Protein 1XKN (pdb70)

Nearest PDB structures (foldseek):
  1xkn-assembly1_A  TM=1.003E+00  e=9.001E-76  Chlorobaculum tepidum TLS
  1zbr-assembly1_B  TM=8.802E-01  e=3.633E-35  Porphyromonas gingivalis W83
  2jer-assembly2_H  TM=9.044E-01  e=9.942E-34  Enterococcus faecalis
  6b2w-assembly2_B  TM=9.129E-01  e=1.343E-33  Campylobacter jejuni subsp. jejuni NCTC 11168 = ATCC 700819
  6b10-assembly1_A  TM=8.920E-01  e=1.806E-29  Campylobacter jejuni subsp. jejuni NCTC 11168 = ATCC 700819

CATH classification: 3.75.10.10

Foldseek 3Di:
DAKFKAAAQQFAFQEKEWEQFDQCVLQPPFCVCVLLLVLVVQLVRLVFAAYEYEDQDPVCVVSVVSVCVVVVPCPSVVRYHYDNADFNGTQCQFLNWPWIWMADPRAIDIATAEADQPLLPPDDDGVSSRCRNVVVCVVVVHHDYDYHTTNQQWGDQRPAEIEGECQQPVPCSTPVVDHPVVSVVSCCRHHVHHDYHYAYFADFQASNRHGPLLWYHLHNQEIEAEAEDDPPDPCHVSRVRRQVSLQCGDPVNHRGHYHYAYADWADDPRGTFSDHQSLWGHHNAEIETEHAPDPSRVVRQVSVCVSVVRHHYYYRHCSSVRSSRHDDNRSMDGHHDDNPPVVD

InterPro domains:
  IPR007466 Peptidyl-arginine deiminase, Porphyromonas-type [PF04371] (8-345)
  IPR007466 Peptidyl-arginine deiminase, Porphyromonas-type [PTHR31377] (5-346)

Organism: Chlorobaculum tepidum (strain ATCC 49652 / DSM 12025 / NBRC 103806 / TLS) (NCBI:txid194439)

Secondary structure (DSSP, 8-state):
---EE---TTS-EEEEEEE----GGGSTT--TTHHHHHHHHHHHHHHHSEEEEEESS---HHHHHHHHHH-TT-TTGGGEEEEE---SSS-HHHHS---EEEEETTEEEEE------HHHHTSS--HHHHHHHHHHHHHHT---------GGGEEE-SSSEEEEEHHHHT-TTT-TT--HHHHHHHHHHHH--SEEEEE----TT-TTSS-TT--EEEETTEEEEE----TTSTTHHHHHHHHHHHT---TTSPPPEEEEE-----EETTEE----TT--EE-SSEEEEEE-SSTHHHHHHHHHHHH-TTSEEEEEE-TTGGGGS--TTTT-EEEE----TTT-

Solvent-accessible surface area: 14385 Å² total

Sequence (344 aa):
SEPTYFPPEWAPHASTWLSWPHKLESWPGKFEPVPAVFAELAYQLSRSETVNINVLDDAEAQARELLKERDPEGKYAERIVFHRIPTNDAWCRDHGPNYVIRTQDGRRDKVINWEYNAWGGKYEPYDDDNAVPERVAKAQGLPVSTGVLEGGAIDVNGAGLLLTTTACLLNPNRNPSLGKAEIEAQLRRYLGIEKVLWLGDGIAGDDTDGHVDDARFVNENTVVIAVEEDPEDENYKPLRENYELLKTTGLDGKPLNIVKLPPEPVYYDGERLPASYANFYIANTVVLVPTYRCPRDQQAIDILQQCFPKREVVGIDCSDLIWGLGAIHCVTHEEPALEHHHHH

Radius of gyration: 19.04 Å; Cα contacts (8 Å, |Δi|>4): 736; chains: 1; bounding box: 48×45×52 Å

B-factor: mean 9.71, std 6.67, range [1.0, 36.26]

Structure (mmCIF, N/CA/C/O backbone):
data_1XKN
#
_entry.id   1XKN
#
_cell.length_a   49.118
_cell.length_b   82.372
_cell.length_c   85.719
_cell.angle_alpha   90.00
_cell.angle_beta   90.00
_cell.angle_gamma   90.00
#
_symmetry.space_group_name_H-M   'P 21 21 21'
#
loop_
_entity.id
_entity.type
_entity.pdbx_description
1 polymer 'putative peptidyl-arginine deiminase'
2 non-polymer 'SODIUM ION'
3 non-polymer 'CHLORIDE ION'
4 water water
#
loop_
_atom_site.group_PDB
_atom_site.id
_atom_site.type_symbol
_atom_site.label_atom_id
_atom_site.label_alt_id
_atom_site.label_comp_id
_atom_site.label_asym_id
_atom_site.label_entity_id
_atom_site.label_seq_id
_atom_site.pdbx_PDB_ins_code
_atom_site.Cartn_x
_atom_site.Cartn_y
_atom_site.Cartn_z
_atom_site.occupancy
_atom_site.B_iso_or_equiv
_atom_site.auth_seq_id
_atom_site.auth_comp_id
_atom_site.auth_asym_id
_atom_site.auth_atom_id
_atom_site.pdbx_PDB_model_num
ATOM 1 N N . SER A 1 2 ? -1.438 46.980 -6.427 1.00 24.79 2 SER A N 1
ATOM 2 C CA . SER A 1 2 ? -1.919 45.586 -6.647 1.00 23.97 2 SER A CA 1
ATOM 3 C C . SER A 1 2 ? -2.126 44.878 -5.308 1.00 22.09 2 SER A C 1
ATOM 4 O O . SER A 1 2 ? -3.248 44.791 -4.816 1.00 22.01 2 SER A O 1
ATOM 7 N N . GLU A 1 3 ? -1.040 44.376 -4.725 1.00 20.26 3 GLU A N 1
ATOM 8 C CA . GLU A 1 3 ? -1.105 43.688 -3.438 1.00 17.38 3 GLU A CA 1
ATOM 9 C C . GLU A 1 3 ? -0.537 44.610 -2.356 1.00 13.70 3 GLU A C 1
ATOM 10 O O . GLU A 1 3 ? 0.561 45.144 -2.501 1.00 13.47 3 GLU A O 1
ATOM 16 N N . PRO A 1 4 ? -1.276 44.807 -1.253 1.00 10.54 4 PRO A N 1
ATOM 17 C CA . PRO A 1 4 ? -0.784 45.686 -0.186 1.00 8.29 4 PRO A CA 1
ATOM 18 C C . PRO A 1 4 ? 0.377 45.106 0.611 1.00 7.26 4 PRO A C 1
ATOM 19 O O . PRO A 1 4 ? 0.623 43.903 0.580 1.00 6.77 4 PRO A O 1
ATOM 23 N N . THR A 1 5 ? 1.112 45.974 1.298 1.00 6.12 5 THR A N 1
ATOM 24 C CA . THR A 1 5 ? 2.197 45.511 2.144 1.00 6.07 5 THR A CA 1
ATOM 25 C C . THR A 1 5 ? 1.829 45.948 3.551 1.00 4.91 5 THR A C 1
ATOM 26 O O . THR A 1 5 ? 1.039 46.879 3.738 1.00 5.79 5 THR A O 1
ATOM 30 N N . TYR A 1 6 ? 2.373 45.257 4.543 1.00 3.62 6 TYR A N 1
ATOM 31 C CA . TYR A 1 6 ? 2.075 45.591 5.925 1.00 4.25 6 TYR A CA 1
ATOM 32 C C . TYR A 1 6 ? 3.352 45.821 6.721 1.00 5.08 6 TYR A C 1
ATOM 33 O O . TYR A 1 6 ? 4.440 45.403 6.321 1.00 7.32 6 TYR A O 1
ATOM 42 N N . PHE A 1 7 ? 3.205 46.512 7.843 1.00 5.68 7 PHE A N 1
ATOM 43 C CA . PHE A 1 7 ? 4.317 46.802 8.732 1.00 5.46 7 PHE A CA 1
ATOM 44 C C . PHE A 1 7 ? 3.808 46.656 10.154 1.00 4.92 7 PHE A C 1
ATOM 45 O O . PHE A 1 7 ? 2.761 47.206 10.506 1.00 4.05 7 PHE A O 1
ATOM 61 N N . PRO A 1 9 ? 4.708 47.573 13.825 1.00 4.56 9 PRO A N 1
ATOM 62 C CA . PRO A 1 9 ? 5.609 48.374 14.655 1.00 4.27 9 PRO A CA 1
ATOM 63 C C . PRO A 1 9 ? 6.157 47.559 15.817 1.00 4.08 9 PRO A C 1
ATOM 64 O O . PRO A 1 9 ? 5.497 46.640 16.309 1.00 4.14 9 PRO A O 1
ATOM 68 N N . PRO A 1 10 ? 7.380 47.876 16.264 1.00 4.72 10 PRO A N 1
ATOM 69 C CA . PRO A 1 10 ? 7.953 47.137 17.389 1.00 4.02 10 PRO A CA 1
ATOM 70 C C . PRO A 1 10 ? 7.224 47.600 18.650 1.00 4.29 10 PRO A C 1
ATOM 71 O O . PRO A 1 10 ? 6.583 48.652 18.651 1.00 4.50 10 PRO A O 1
ATOM 75 N N . GLU A 1 11 ? 7.320 46.820 19.719 1.00 3.54 11 GLU A N 1
ATOM 76 C CA . GLU A 1 11 ? 6.628 47.154 20.950 1.00 3.58 11 GLU A CA 1
ATOM 77 C C . GLU A 1 11 ? 7.076 48.470 21.580 1.00 4.57 11 GLU A C 1
ATOM 78 O O . GLU A 1 11 ? 6.319 49.090 22.325 1.00 5.01 11 GLU A O 1
ATOM 84 N N . TRP A 1 12 ? 8.299 48.900 21.285 1.00 4.29 12 TRP A N 1
ATOM 85 C CA . TRP A 1 12 ? 8.807 50.143 21.851 1.00 4.00 12 TRP A CA 1
ATOM 86 C C . TRP A 1 12 ? 8.425 51.384 21.040 1.00 3.35 12 TRP A C 1
ATOM 87 O O . TRP A 1 12 ? 8.759 52.501 21.430 1.00 4.30 12 TRP A O 1
ATOM 98 N N . ALA A 1 13 ? 7.734 51.196 19.919 1.00 4.44 13 ALA A N 1
ATOM 99 C CA . ALA A 1 13 ? 7.303 52.330 19.110 1.00 4.54 13 ALA A CA 1
ATOM 100 C C . ALA A 1 13 ? 6.196 53.036 19.889 1.00 5.31 13 ALA A C 1
ATOM 101 O O . ALA A 1 13 ? 5.555 52.433 20.743 1.00 5.64 13 ALA A O 1
ATOM 103 N N . PRO A 1 14 ? 5.956 54.328 19.607 1.00 5.15 14 PRO A N 1
ATOM 104 C CA . PRO A 1 14 ? 4.911 55.086 20.310 1.00 4.95 14 PRO A CA 1
ATOM 105 C C . PRO A 1 14 ? 3.541 54.407 20.285 1.00 4.27 14 PRO A C 1
ATOM 106 O O . PRO A 1 14 ? 3.104 53.918 19.243 1.00 4.95 14 PRO A O 1
ATOM 110 N N . HIS A 1 15 ? 2.868 54.384 21.433 1.00 4.62 15 HIS A N 1
ATOM 111 C CA . HIS A 1 15 ? 1.549 53.765 21.539 1.00 3.66 15 HIS A CA 1
ATOM 112 C C . HIS A 1 15 ? 0.417 54.769 21.640 1.00 5.06 15 HIS A C 1
ATOM 113 O O . HIS A 1 15 ? 0.562 55.837 22.240 1.00 6.20 15 HIS A O 1
ATOM 120 N N . ALA A 1 16 ? -0.721 54.399 21.069 1.00 4.90 16 ALA A N 1
ATOM 121 C CA . ALA A 1 16 ? -1.916 55.216 21.155 1.00 4.50 16 ALA A CA 1
ATOM 122 C C . ALA A 1 16 ? -2.573 54.756 22.454 1.00 3.42 16 ALA A C 1
ATOM 123 O O . ALA A 1 16 ? -3.200 55.543 23.164 1.00 5.23 16 ALA A O 1
ATOM 125 N N . SER A 1 17 ? -2.416 53.468 22.756 1.00 3.68 17 SER A N 1
ATOM 126 C CA . SER A 1 17 ? -2.988 52.878 23.967 1.00 2.88 17 SER A CA 1
ATOM 127 C C . SER A 1 17 ? -2.433 51.480 24.201 1.00 3.46 17 SER A C 1
ATOM 128 O O . SER A 1 17 ? -1.610 50.983 23.432 1.00 2.72 17 SER A O 1
ATOM 131 N N . THR A 1 18 ? -2.896 50.862 25.283 1.00 2.95 18 THR A N 1
ATOM 132 C CA . THR A 1 18 ? -2.553 49.485 25.612 1.00 2.34 18 THR A CA 1
ATOM 133 C C . THR A 1 18 ? -3.894 48.827 25.895 1.00 3.14 18 THR A C 1
ATOM 134 O O . THR A 1 18 ? -4.753 49.415 26.558 1.00 3.98 18 THR A O 1
ATOM 138 N N . TRP A 1 19 ? -4.075 47.621 25.373 1.00 2.03 19 TRP A N 1
ATOM 139 C CA . TRP A 1 19 ? -5.309 46.879 25.581 1.00 3.13 19 TRP A CA 1
ATOM 140 C C . TRP A 1 19 ? -5.168 45.785 26.625 1.00 3.23 19 TRP A C 1
ATOM 141 O O . TRP A 1 19 ? -4.111 45.168 26.762 1.00 4.05 19 TRP A O 1
ATOM 152 N N . LEU A 1 20 ? -6.259 45.553 27.348 1.00 4.58 20 LEU A N 1
ATOM 153 C CA . LEU A 1 20 ? -6.336 44.533 28.383 1.00 4.69 20 LEU A CA 1
ATOM 154 C C . LEU A 1 20 ? -7.709 43.882 28.307 1.00 6.63 20 LEU A C 1
ATOM 155 O O . LEU A 1 20 ? -8.669 44.496 27.839 1.00 8.24 20 LEU A O 1
ATOM 160 N N . SER A 1 21 ? -7.791 42.639 28.767 1.00 5.25 21 SER A N 1
ATOM 161 C CA . SER A 1 21 ? -9.051 41.906 28.821 1.00 6.86 21 SER A CA 1
ATOM 162 C C . SER A 1 21 ? -9.199 41.570 30.300 1.00 8.28 21 SER A C 1
ATOM 163 O O . SER A 1 21 ? -8.520 40.679 30.809 1.00 8.67 21 SER A O 1
ATOM 166 N N . TRP A 1 22 ? -10.067 42.308 30.989 1.00 6.19 22 TRP A N 1
ATOM 167 C CA . TRP A 1 22 ? -10.285 42.114 32.419 1.00 6.19 22 TRP A CA 1
ATOM 168 C C . TRP A 1 22 ? -10.551 40.648 32.751 1.00 6.20 22 TRP A C 1
ATOM 169 O O . TRP A 1 22 ? -11.331 39.982 32.072 1.00 6.70 22 TRP A O 1
ATOM 180 N N . PRO A 1 23 ? -9.907 40.132 33.811 1.00 6.84 23 PRO A N 1
ATOM 181 C CA . PRO A 1 23 ? -10.065 38.735 34.229 1.00 7.22 23 PRO A CA 1
ATOM 182 C C . PRO A 1 23 ? -11.415 38.358 34.822 1.00 6.52 23 PRO A C 1
ATOM 183 O O . PRO A 1 23 ? -12.036 39.141 35.536 1.00 8.94 23 PRO A O 1
ATOM 187 N N . HIS A 1 24 ? -11.859 37.141 34.523 1.00 7.77 24 HIS A N 1
ATOM 188 C CA . HIS A 1 24 ? -13.123 36.641 35.052 1.00 8.29 24 HIS A CA 1
ATOM 189 C C . HIS A 1 24 ? -13.194 35.121 34.989 1.00 10.61 24 HIS A C 1
ATOM 190 O O . HIS A 1 24 ? -14.030 34.511 35.649 1.00 11.76 24 HIS A O 1
ATOM 197 N N . LYS A 1 25 ? -12.315 34.514 34.199 1.00 10.27 25 LYS A N 1
ATOM 198 C CA . LYS A 1 25 ? -12.300 33.061 34.061 1.00 10.65 25 LYS A CA 1
ATOM 199 C C . LYS A 1 25 ? -11.649 32.396 35.277 1.00 11.05 25 LYS A C 1
ATOM 200 O O . LYS A 1 25 ? -10.425 32.297 35.361 1.00 10.16 25 LYS A O 1
ATOM 206 N N . LEU A 1 26 ? -12.478 31.940 36.211 1.00 11.57 26 LEU A N 1
ATOM 207 C CA . LEU A 1 26 ? -11.999 31.289 37.427 1.00 12.13 26 LEU A CA 1
ATOM 208 C C . LEU A 1 26 ? -11.101 30.091 37.116 1.00 13.19 26 LEU A C 1
ATOM 209 O O . LEU A 1 26 ? -10.162 29.801 37.858 1.00 13.41 26 LEU A O 1
ATOM 214 N N . GLU A 1 27 ? -11.400 29.407 36.014 1.00 13.94 27 GLU A N 1
ATOM 215 C CA . GLU A 1 27 ? -10.645 28.238 35.571 1.00 15.35 27 GLU A CA 1
ATOM 216 C C . GLU A 1 27 ? -9.199 28.540 35.198 1.00 13.71 27 GLU A C 1
ATOM 217 O O . GLU A 1 27 ? -8.366 27.634 35.129 1.00 13.73 27 GLU A O 1
ATOM 223 N N . SER A 1 28 ? -8.902 29.807 34.935 1.00 12.32 28 SER A N 1
ATOM 224 C CA . SER A 1 28 ? -7.548 30.198 34.565 1.00 10.51 28 SER A CA 1
ATOM 225 C C . SER A 1 28 ? -6.638 30.201 35.785 1.00 7.85 28 SER A C 1
ATOM 226 O O . SER A 1 28 ? -5.440 29.946 35.679 1.00 7.32 28 SER A O 1
ATOM 229 N N . TRP A 1 29 ? -7.220 30.493 36.942 1.00 7.25 29 TRP A N 1
ATOM 230 C CA . TRP A 1 29 ? -6.483 30.533 38.204 1.00 6.02 29 TRP A CA 1
ATOM 231 C C . TRP A 1 29 ? -7.249 29.653 39.193 1.00 7.30 29 TRP A C 1
ATOM 232 O O . TRP A 1 29 ? -7.705 30.127 40.232 1.00 5.72 29 TRP A O 1
ATOM 243 N N . PRO A 1 30 ? -7.366 28.347 38.893 1.00 7.08 30 PRO A N 1
ATOM 244 C CA . PRO A 1 30 ? -8.094 27.406 39.751 1.00 6.71 30 PRO A CA 1
ATOM 245 C C . PRO A 1 30 ? -7.732 27.409 41.231 1.00 6.78 30 PRO A C 1
ATOM 246 O O . PRO A 1 30 ? -6.612 27.082 41.612 1.00 7.99 30 PRO A O 1
ATOM 250 N N . GLY A 1 31 ? -8.699 27.791 42.060 1.00 7.56 31 GLY A N 1
ATOM 251 C CA . GLY A 1 31 ? -8.486 27.808 43.496 1.00 6.96 31 GLY A CA 1
ATOM 252 C C . GLY A 1 31 ? -7.793 29.029 44.065 1.00 7.58 31 GLY A C 1
ATOM 253 O O . GLY A 1 31 ? -7.551 29.096 45.270 1.00 7.90 31 GLY A O 1
ATOM 254 N N . LYS A 1 32 ? -7.465 29.997 43.218 1.00 7.54 32 LYS A N 1
ATOM 255 C CA . LYS A 1 32 ? -6.803 31.202 43.698 1.00 8.40 32 LYS A CA 1
ATOM 256 C C . LYS A 1 32 ? -7.035 32.371 42.748 1.00 7.82 32 LYS A C 1
ATOM 257 O O . LYS A 1 32 ? -6.092 32.978 42.244 1.00 8.63 32 LYS A O 1
ATOM 263 N N . PHE A 1 33 ? -8.303 32.690 42.517 1.00 8.15 33 PHE A N 1
ATOM 264 C CA . PHE A 1 33 ? -8.654 33.785 41.626 1.00 7.97 33 PHE A CA 1
ATOM 265 C C . PHE A 1 33 ? -8.769 35.129 42.342 1.00 9.78 33 PHE A C 1
ATOM 266 O O . PHE A 1 33 ? -8.505 36.172 41.752 1.00 10.10 33 PHE A O 1
ATOM 274 N N . GLU A 1 34 ? -9.160 35.102 43.612 1.00 11.23 34 GLU A N 1
ATOM 275 C CA . GLU A 1 34 ? -9.342 36.332 44.382 1.00 10.63 34 GLU A CA 1
ATOM 276 C C . GLU A 1 34 ? -8.273 37.422 44.254 1.00 9.91 34 GLU A C 1
ATOM 277 O O . GLU A 1 34 ? -8.606 38.600 44.131 1.00 9.78 34 GLU A O 1
ATOM 283 N N . PRO A 1 35 ? -6.982 37.053 44.289 1.00 8.90 35 PRO A N 1
ATOM 284 C CA . PRO A 1 35 ? -5.913 38.054 44.172 1.00 8.29 35 PRO A CA 1
ATOM 285 C C . PRO A 1 35 ? -5.709 38.626 42.766 1.00 7.52 35 PRO A C 1
ATOM 286 O O . PRO A 1 35 ? -5.150 39.710 42.607 1.00 8.12 35 PRO A O 1
ATOM 290 N N . VAL A 1 36 ? -6.171 37.900 41.755 1.00 7.39 36 VAL A N 1
ATOM 291 C CA . VAL A 1 36 ? -5.978 38.303 40.361 1.00 6.62 36 VAL A CA 1
ATOM 292 C C . VAL A 1 36 ? -6.496 39.680 39.938 1.00 7.47 36 VAL A C 1
ATOM 293 O O . VAL A 1 36 ? -5.759 40.460 39.333 1.00 6.34 36 VAL A O 1
ATOM 297 N N . PRO A 1 37 ? -7.767 39.998 40.234 1.00 7.70 37 PRO A N 1
ATOM 298 C CA . PRO A 1 37 ? -8.305 41.308 39.848 1.00 8.06 37 PRO A CA 1
ATOM 299 C C . PRO A 1 37 ? -7.446 42.483 40.323 1.00 6.56 37 PRO A C 1
ATOM 300 O O . PRO A 1 37 ? -7.254 43.454 39.591 1.00 6.50 37 PRO A O 1
ATOM 304 N N . ALA A 1 38 ? -6.924 42.389 41.542 1.00 6.29 38 ALA A N 1
ATOM 305 C CA . ALA A 1 38 ? -6.091 43.459 42.084 1.00 7.18 38 ALA A CA 1
ATOM 306 C C . ALA A 1 38 ? -4.815 43.642 41.266 1.00 6.51 38 ALA A C 1
ATOM 307 O O . ALA A 1 38 ? -4.326 44.762 41.115 1.00 7.42 38 ALA A O 1
ATOM 309 N N . VAL A 1 39 ? -4.275 42.548 40.736 1.00 6.59 39 VAL A N 1
ATOM 310 C CA . VAL A 1 39 ? -3.058 42.636 39.934 1.00 5.54 39 VAL A CA 1
ATOM 311 C C . VAL A 1 39 ? -3.360 43.393 38.645 1.00 3.97 39 VAL A C 1
ATOM 312 O O . VAL A 1 39 ? -2.561 44.219 38.197 1.00 4.67 39 VAL A O 1
ATOM 316 N N . PHE A 1 40 ? -4.516 43.119 38.049 1.00 4.94 40 PHE A N 1
ATOM 317 C CA . PHE A 1 40 ? -4.890 43.822 36.833 1.00 5.25 40 PHE A CA 1
ATOM 318 C C . PHE A 1 40 ? -5.115 45.303 37.119 1.00 6.59 40 PHE A C 1
ATOM 319 O O . PHE A 1 40 ? -4.817 46.154 36.279 1.00 5.25 40 PHE A O 1
ATOM 327 N N . ALA A 1 41 ? -5.632 45.609 38.306 1.00 6.62 41 ALA A N 1
ATOM 328 C CA . ALA A 1 41 ? -5.862 46.999 38.689 1.00 6.36 41 ALA A CA 1
ATOM 329 C C . ALA A 1 41 ? -4.516 47.709 38.805 1.00 5.92 41 ALA A C 1
ATOM 330 O O . ALA A 1 41 ? -4.371 48.853 38.377 1.00 5.38 41 ALA A O 1
ATOM 332 N N . GLU A 1 42 ? -3.528 47.023 39.377 1.00 5.35 42 GLU A N 1
ATOM 333 C CA . GLU A 1 42 ? -2.197 47.599 39.527 1.00 5.93 42 GLU A CA 1
ATOM 334 C C . GLU A 1 42 ? -1.593 47.844 38.148 1.00 5.02 42 GLU A C 1
ATOM 335 O O . GLU A 1 42 ? -1.001 48.892 37.894 1.00 5.03 42 GLU A O 1
ATOM 341 N N . LEU A 1 43 ? -1.751 46.864 37.262 1.00 3.82 43 LEU A N 1
ATOM 342 C CA . LEU A 1 43 ? -1.237 46.958 35.903 1.00 4.72 43 LEU A CA 1
ATOM 343 C C . LEU A 1 43 ? -1.906 48.102 35.149 1.00 4.03 43 LEU A C 1
ATOM 344 O O . LEU A 1 43 ? -1.234 48.913 34.510 1.00 4.44 43 LEU A O 1
ATOM 349 N N . ALA A 1 44 ? -3.232 48.165 35.225 1.00 5.25 44 ALA A N 1
ATOM 350 C CA . ALA A 1 44 ? -3.978 49.218 34.547 1.00 4.53 44 ALA A CA 1
ATOM 351 C C . ALA A 1 44 ? -3.552 50.585 35.068 1.00 4.99 44 ALA A C 1
ATOM 352 O O . ALA A 1 44 ? -3.401 51.530 34.293 1.00 4.26 44 ALA A O 1
ATOM 354 N N . TYR A 1 45 ? -3.344 50.687 36.379 1.00 5.74 45 TYR A N 1
ATOM 355 C CA . TYR A 1 45 ? -2.921 51.948 36.974 1.00 5.68 45 TYR A CA 1
ATOM 356 C C . TYR A 1 45 ? -1.564 52.371 36.429 1.00 5.75 45 TYR A C 1
ATOM 357 O O . TYR A 1 45 ? -1.399 53.502 35.971 1.00 4.74 45 TYR A O 1
ATOM 366 N N . GLN A 1 46 ? -0.587 51.468 36.480 1.00 4.76 46 GLN A N 1
ATOM 367 C CA . GLN A 1 46 ? 0.739 51.796 35.969 1.00 5.70 46 GLN A CA 1
ATOM 368 C C . GLN A 1 46 ? 0.647 52.214 34.503 1.00 4.96 46 GLN A C 1
ATOM 369 O O . GLN A 1 46 ? 1.285 53.178 34.086 1.00 5.81 46 GLN A O 1
ATOM 375 N N . LEU A 1 47 ? -0.151 51.496 33.719 1.00 4.73 47 LEU A N 1
ATOM 376 C CA . LEU A 1 47 ? -0.300 51.834 32.311 1.00 4.64 47 LEU A CA 1
ATOM 377 C C . LEU A 1 47 ? -0.952 53.197 32.116 1.00 4.81 47 LEU A C 1
ATOM 378 O O . LEU A 1 47 ? -0.586 53.939 31.201 1.00 5.53 47 LEU A O 1
ATOM 383 N N . SER A 1 48 ? -1.910 53.533 32.978 1.00 3.42 48 SER A N 1
ATOM 384 C CA . SER A 1 48 ? -2.606 54.813 32.856 1.00 3.26 48 SER A CA 1
ATOM 385 C C . SER A 1 48 ? -1.693 56.007 33.131 1.00 4.68 48 SER A C 1
ATOM 386 O O . SER A 1 48 ? -2.035 57.139 32.803 1.00 4.99 48 SER A O 1
ATOM 389 N N . ARG A 1 49 ? -0.535 55.754 33.729 1.00 5.23 49 ARG A N 1
ATOM 390 C CA . ARG A 1 49 ? 0.415 56.824 34.007 1.00 5.99 49 ARG A CA 1
ATOM 391 C C . ARG A 1 49 ? 1.124 57.191 32.708 1.00 6.05 49 ARG A C 1
ATOM 392 O O . ARG A 1 49 ? 1.617 58.309 32.540 1.00 5.83 49 ARG A O 1
ATOM 400 N N . SER A 1 50 ? 1.144 56.236 31.784 1.00 5.24 50 SER A N 1
ATOM 401 C CA . SER A 1 50 ? 1.832 56.383 30.510 1.00 5.87 50 SER A CA 1
ATOM 402 C C . SER A 1 50 ? 0.973 56.691 29.289 1.00 5.21 50 SER A C 1
ATOM 403 O O . SER A 1 50 ? 1.349 57.507 28.444 1.00 5.26 50 SER A O 1
ATOM 406 N N . GLU A 1 51 ? -0.181 56.040 29.195 1.00 4.17 51 GLU A N 1
ATOM 407 C CA . GLU A 1 51 ? -1.028 56.221 28.030 1.00 4.51 51 GLU A CA 1
ATOM 408 C C . GLU A 1 51 ? -2.452 55.751 28.293 1.00 5.30 51 GLU A C 1
ATOM 409 O O . GLU A 1 51 ? -2.795 55.346 29.408 1.00 5.05 51 GLU A O 1
ATOM 415 N N . THR A 1 52 ? -3.274 55.817 27.251 1.00 3.79 52 THR A N 1
ATOM 416 C CA . THR A 1 52 ? -4.662 55.379 27.317 1.00 3.86 52 THR A CA 1
ATOM 417 C C . THR A 1 52 ? -4.683 53.872 27.535 1.00 3.81 52 THR A C 1
ATOM 418 O O . THR A 1 52 ? -3.852 53.142 26.983 1.00 4.23 52 THR A O 1
ATOM 422 N N . VAL A 1 53 ? -5.631 53.415 28.345 1.00 3.66 53 VAL A N 1
ATOM 423 C CA . VAL A 1 53 ? -5.781 51.994 28.631 1.00 4.39 53 VAL A CA 1
ATOM 424 C C . VAL A 1 53 ? -7.190 51.574 28.221 1.00 4.83 53 VAL A C 1
ATOM 425 O O . VAL A 1 53 ? -8.178 52.073 28.759 1.00 5.80 53 VAL A O 1
ATOM 429 N N . ASN A 1 54 ? -7.273 50.675 27.245 1.00 4.93 54 ASN A N 1
ATOM 430 C CA . ASN A 1 54 ? -8.553 50.171 26.763 1.00 4.76 54 ASN A CA 1
ATOM 431 C C . ASN A 1 54 ? -8.775 48.808 27.397 1.00 5.70 54 ASN A C 1
ATOM 432 O O . ASN A 1 54 ? -7.976 47.893 27.202 1.00 4.84 54 ASN A O 1
ATOM 437 N N . ILE A 1 55 ? -9.861 48.674 28.154 1.00 4.33 55 ILE A N 1
ATOM 438 C CA . ILE A 1 5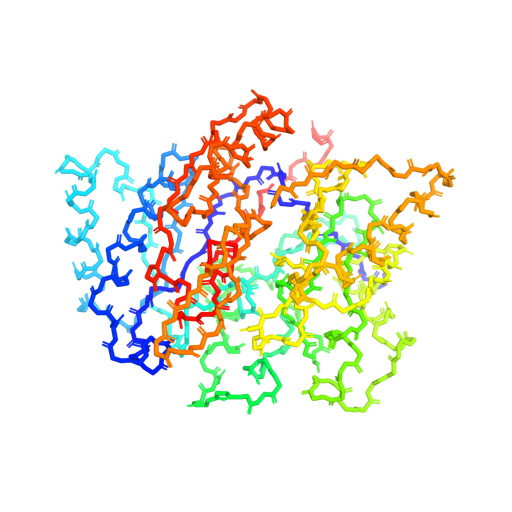5 ? -10.149 47.424 28.849 1.00 4.50 55 ILE A CA 1
ATOM 439 C C . ILE A 1 55 ? -11.434 46.747 28.393 1.00 4.37 55 ILE A C 1
ATOM 440 O O . ILE A 1 55 ? -12.496 47.369 28.356 1.00 7.16 55 ILE A O 1
ATOM 445 N N . ASN A 1 56 ? -11.333 45.464 28.055 1.00 5.47 56 ASN A N 1
ATOM 446 C CA . ASN A 1 56 ? -12.494 44.699 27.625 1.00 4.95 56 ASN A CA 1
ATOM 447 C C . ASN A 1 56 ? -13.183 44.091 28.840 1.00 5.24 56 ASN A C 1
ATOM 448 O O . ASN A 1 56 ? -12.544 43.435 29.665 1.00 5.23 56 ASN A O 1
ATOM 453 N N . VAL A 1 57 ? -14.486 44.323 28.946 1.00 3.50 57 VAL A N 1
ATOM 454 C CA . VAL A 1 57 ? -15.283 43.778 30.037 1.00 3.39 57 VAL A CA 1
ATOM 455 C C . VAL A 1 57 ? -16.549 43.177 29.435 1.00 4.21 57 VAL A C 1
ATOM 456 O O . VAL A 1 57 ? -16.967 43.561 28.342 1.00 4.70 57 VAL A O 1
ATOM 460 N N . LEU A 1 58 ? -17.158 42.238 30.150 1.00 5.08 58 LEU A N 1
ATOM 461 C CA . LEU A 1 58 ? -18.361 41.560 29.670 1.00 5.88 58 LEU A CA 1
ATOM 462 C C . LEU A 1 58 ? -19.654 42.329 29.894 1.00 5.74 58 LEU A C 1
ATOM 463 O O . LEU A 1 58 ? -20.594 42.216 29.109 1.00 6.19 58 LEU A O 1
ATOM 468 N N . ASP A 1 59 ? -19.701 43.110 30.965 1.00 5.42 59 ASP A N 1
ATOM 469 C CA . ASP A 1 59 ? -20.905 43.846 31.298 1.00 5.73 59 ASP A CA 1
ATOM 470 C C . ASP A 1 59 ? -20.619 45.014 32.232 1.00 6.66 59 ASP A C 1
ATOM 471 O O . ASP A 1 59 ? -19.482 45.220 32.655 1.00 5.09 59 ASP A O 1
ATOM 476 N N . ASP A 1 60 ? -21.660 45.775 32.552 1.00 5.99 60 ASP A N 1
ATOM 477 C CA . ASP A 1 60 ? -21.527 46.932 33.428 1.00 6.21 60 ASP A CA 1
ATOM 478 C C . ASP A 1 60 ? -21.049 46.551 34.825 1.00 6.41 60 ASP A C 1
ATOM 479 O O . ASP A 1 60 ? -20.287 47.293 35.447 1.00 6.99 60 ASP A O 1
ATOM 484 N N . ALA A 1 61 ? -21.489 45.397 35.320 1.00 7.03 61 ALA A N 1
ATOM 485 C CA . ALA A 1 61 ? -21.085 44.953 36.648 1.00 7.70 61 ALA A CA 1
ATOM 486 C C . ALA A 1 61 ? -19.572 44.788 36.721 1.00 7.29 61 ALA A C 1
ATOM 487 O O . ALA A 1 61 ? -18.940 45.188 37.701 1.00 7.28 61 ALA A O 1
ATOM 497 N N . GLU A 1 63 ? -17.313 46.281 34.851 1.00 6.85 63 GLU A N 1
ATOM 498 C CA . GLU A 1 63 ? -16.688 47.596 34.770 1.00 6.91 63 GLU A CA 1
ATOM 499 C C . GLU A 1 63 ? -16.653 48.243 36.150 1.00 8.34 63 GLU A C 1
ATOM 500 O O . GLU A 1 63 ? -15.647 48.834 36.540 1.00 6.89 63 GLU A O 1
ATOM 506 N N . ALA A 1 64 ? -17.757 48.130 36.884 1.00 8.42 64 ALA A N 1
ATOM 507 C CA . ALA A 1 64 ? -17.847 48.709 38.219 1.00 8.45 64 ALA A CA 1
ATOM 508 C C . ALA A 1 64 ? -16.810 48.093 39.152 1.00 8.81 64 ALA A C 1
ATOM 509 O O . ALA A 1 64 ? -16.155 48.801 39.917 1.00 10.40 64 ALA A O 1
ATOM 511 N N . GLN A 1 65 ? -16.662 46.773 39.088 1.00 8.71 65 GLN A N 1
ATOM 512 C CA . GLN A 1 65 ? -15.690 46.079 39.928 1.00 9.64 65 GLN A CA 1
ATOM 513 C C . GLN A 1 65 ? -14.292 46.586 39.616 1.00 8.18 65 GLN A C 1
ATOM 514 O O . GLN A 1 65 ? -13.493 46.830 40.519 1.00 8.63 65 GLN A O 1
ATOM 520 N N . ALA A 1 66 ? -13.998 46.743 38.331 1.00 6.30 66 ALA A N 1
ATOM 521 C CA . ALA A 1 66 ? -12.687 47.218 37.917 1.00 6.28 66 ALA A CA 1
ATOM 522 C C . ALA A 1 66 ? -12.464 48.639 38.414 1.00 7.08 66 ALA A C 1
ATOM 523 O O . ALA A 1 66 ? -11.401 48.955 38.951 1.00 8.03 66 ALA A O 1
ATOM 525 N N . ARG A 1 67 ? -13.465 49.496 38.244 1.00 6.63 67 ARG A N 1
ATOM 526 C CA . ARG A 1 67 ? -13.333 50.880 38.687 1.00 7.49 67 ARG A CA 1
ATOM 527 C C . ARG A 1 67 ? -13.094 50.968 40.190 1.00 7.59 67 ARG A C 1
ATOM 528 O O . ARG A 1 67 ? -12.351 51.831 40.654 1.00 8.90 67 ARG A O 1
ATOM 536 N N . GLU A 1 68 ? -13.709 50.072 40.955 1.00 7.68 68 GLU A N 1
ATOM 537 C CA . GLU A 1 68 ? -13.523 50.096 42.402 1.00 9.19 68 GLU A CA 1
ATOM 538 C C . GLU A 1 68 ? -12.077 49.765 42.764 1.00 8.64 68 GLU A C 1
ATOM 539 O O . GLU A 1 68 ? -11.454 50.463 43.565 1.00 9.44 68 GLU A O 1
ATOM 545 N N . LEU A 1 69 ? -11.547 48.700 42.173 1.00 7.08 69 LEU A N 1
ATOM 546 C CA . LEU A 1 69 ? -10.173 48.291 42.434 1.00 7.00 69 LEU A CA 1
ATOM 547 C C . LEU A 1 69 ? -9.198 49.370 41.976 1.00 6.98 69 LEU A C 1
ATOM 548 O O . LEU A 1 69 ? -8.177 49.611 42.617 1.00 8.24 69 LEU A O 1
ATOM 553 N N . LEU A 1 70 ? -9.517 50.027 40.866 1.00 6.89 70 LEU A N 1
ATOM 554 C CA . LEU A 1 70 ? -8.657 51.084 40.352 1.00 7.81 70 LEU A CA 1
ATOM 555 C C . LEU A 1 70 ? -8.669 52.285 41.289 1.00 9.27 70 LEU A C 1
ATOM 556 O O . LEU A 1 70 ? -7.689 53.020 41.376 1.00 10.21 70 LEU A O 1
ATOM 561 N N . LYS A 1 71 ? -9.779 52.474 41.998 1.00 10.81 71 LYS A N 1
ATOM 562 C CA . LYS A 1 71 ? -9.899 53.591 42.924 1.00 12.97 71 LYS A CA 1
ATOM 563 C C . LYS A 1 71 ? -8.942 53.415 44.107 1.00 13.25 71 LYS A C 1
ATOM 564 O O . LYS A 1 71 ? -8.542 54.392 44.740 1.00 13.27 71 LYS A O 1
ATOM 570 N N . GLU A 1 72 ? -8.577 52.169 44.404 1.00 14.12 72 GLU A N 1
ATOM 571 C CA . GLU A 1 72 ? -7.649 51.900 45.499 1.00 15.32 72 GLU A CA 1
ATOM 572 C C . GLU A 1 72 ? -6.233 52.255 45.064 1.00 15.74 72 GLU A C 1
ATOM 573 O O . GLU A 1 72 ? -5.376 52.573 45.891 1.00 16.89 72 GLU A O 1
ATOM 579 N N . ARG A 1 73 ? -5.992 52.195 43.758 1.00 14.07 73 ARG A N 1
ATOM 580 C CA . ARG A 1 73 ? -4.680 52.513 43.205 1.00 13.63 73 ARG A CA 1
ATOM 581 C C . ARG A 1 73 ? -4.607 54.002 42.878 1.00 13.22 73 ARG A C 1
ATOM 582 O O . ARG A 1 73 ? -3.546 54.621 42.975 1.00 13.78 73 ARG A O 1
ATOM 590 N N . ASP A 1 74 ? -5.749 54.568 42.495 1.00 12.14 74 ASP A N 1
ATOM 591 C CA . ASP A 1 74 ? -5.848 55.977 42.120 1.00 12.30 74 ASP A CA 1
ATOM 592 C C . ASP A 1 74 ? -7.078 56.571 42.812 1.00 12.33 74 ASP A C 1
ATOM 593 O O . ASP A 1 74 ? -8.100 56.822 42.173 1.00 12.36 74 ASP A O 1
ATOM 598 N N . PRO A 1 75 ? -6.988 56.815 44.131 1.00 13.46 75 PRO A N 1
ATOM 599 C CA . PRO A 1 75 ? -8.088 57.371 44.926 1.00 14.06 75 PRO A CA 1
ATOM 600 C C . PRO A 1 75 ? -8.712 58.660 44.399 1.00 13.67 75 PRO A C 1
ATOM 601 O O . PRO A 1 75 ? -9.919 58.869 44.532 1.00 14.24 75 PRO A O 1
ATOM 605 N N . GLU A 1 76 ? -7.898 59.517 43.797 1.00 13.96 76 GLU A N 1
ATOM 606 C CA . GLU A 1 76 ? -8.398 60.781 43.270 1.00 14.39 76 GLU A CA 1
ATOM 607 C C . GLU A 1 76 ? -8.763 60.710 41.789 1.00 13.99 76 GLU A C 1
ATOM 608 O O . GLU A 1 76 ? -9.302 61.665 41.229 1.00 14.52 76 GLU A O 1
ATOM 614 N N . GLY A 1 77 ? -8.469 59.578 41.157 1.00 12.79 77 GLY A N 1
ATOM 615 C CA . GLY A 1 77 ? -8.779 59.424 39.747 1.00 11.47 77 GLY A CA 1
ATOM 616 C C . GLY A 1 77 ? -7.968 60.348 38.857 1.00 10.84 77 GLY A C 1
ATOM 617 O O . GLY A 1 77 ? -8.469 60.857 37.856 1.00 10.73 77 GLY A O 1
ATOM 618 N N . LYS A 1 78 ? -6.709 60.559 39.219 1.00 10.22 78 LYS A N 1
ATOM 619 C CA . LYS A 1 78 ? -5.826 61.425 38.450 1.00 10.93 78 LYS A CA 1
ATOM 620 C C . LYS A 1 78 ? -5.763 61.020 36.981 1.00 9.59 78 LYS A C 1
ATOM 621 O O . LYS A 1 78 ? -5.768 61.874 36.094 1.00 10.85 78 LYS A O 1
ATOM 627 N N . TYR A 1 79 ? -5.718 59.716 36.726 1.00 8.58 79 TYR A N 1
ATOM 628 C CA . TYR A 1 79 ? -5.625 59.213 35.360 1.00 7.92 79 TYR A CA 1
ATOM 629 C C . TYR A 1 79 ? -6.877 58.464 34.921 1.00 8.37 79 TYR A C 1
ATOM 630 O O . TYR A 1 79 ? -6.858 57.751 33.916 1.00 6.65 79 TYR A O 1
ATOM 639 N N . ALA A 1 80 ? -7.965 58.642 35.663 1.00 7.98 80 ALA A N 1
ATOM 640 C CA . ALA A 1 80 ? -9.223 57.968 35.362 1.00 9.14 80 ALA A CA 1
ATOM 641 C C . ALA A 1 80 ? -9.719 58.150 33.927 1.00 9.59 80 ALA A C 1
ATOM 642 O O . ALA A 1 80 ? -10.235 57.206 33.325 1.00 10.09 80 ALA A O 1
ATOM 644 N N . GLU A 1 81 ? -9.570 59.352 33.375 1.00 9.59 81 GLU A N 1
ATOM 645 C CA . GLU A 1 81 ? -10.023 59.615 32.009 1.00 8.78 81 GLU A CA 1
ATOM 646 C C . GLU A 1 81 ? -9.276 58.784 30.973 1.00 7.51 81 GLU A C 1
ATOM 647 O O . GLU A 1 81 ? -9.772 58.580 29.867 1.00 7.08 81 GLU A O 1
ATOM 653 N N . ARG A 1 82 ? -8.088 58.310 31.334 1.00 6.40 82 ARG A N 1
ATOM 654 C CA . ARG A 1 82 ? -7.272 57.523 30.421 1.00 5.94 82 ARG A CA 1
ATOM 655 C C . ARG A 1 82 ? -7.682 56.059 30.344 1.00 6.04 82 ARG A C 1
ATOM 656 O O . ARG A 1 82 ? -7.272 55.346 29.429 1.00 4.63 82 ARG A O 1
ATOM 664 N N . ILE A 1 83 ? -8.487 55.603 31.299 1.00 5.45 83 ILE A N 1
ATOM 665 C CA . ILE A 1 83 ? -8.930 54.217 31.288 1.00 5.91 83 ILE A CA 1
ATOM 666 C C . ILE A 1 83 ? -10.328 54.129 30.686 1.00 6.66 83 ILE A C 1
ATOM 667 O O . ILE A 1 83 ? -11.313 54.565 31.285 1.00 7.90 83 ILE A O 1
ATOM 672 N N . VAL A 1 84 ? -10.389 53.577 29.479 1.00 5.59 84 VAL A N 1
ATOM 673 C CA . VAL A 1 84 ? -11.636 53.440 28.737 1.00 5.61 84 VAL A CA 1
ATOM 674 C C . VAL A 1 84 ? -12.101 51.987 28.67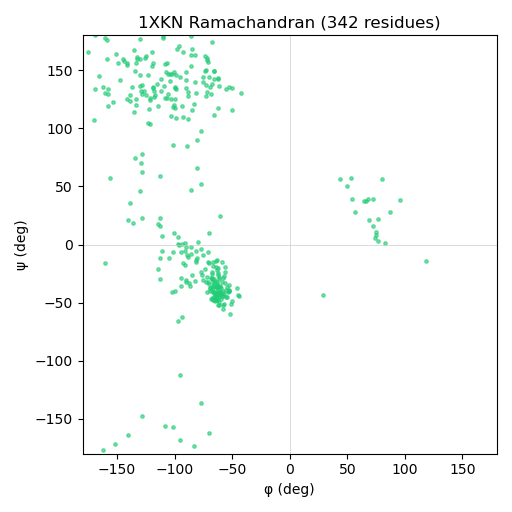0 1.00 5.71 84 VAL A C 1
ATOM 675 O O . VAL A 1 84 ? -11.353 51.102 28.241 1.00 6.23 84 VAL A O 1
ATOM 679 N N . PHE A 1 85 ? -13.343 51.746 29.082 1.00 5.49 85 PHE A N 1
ATOM 680 C CA . PHE A 1 85 ? -13.910 50.398 29.063 1.00 4.77 85 PHE A CA 1
ATOM 681 C C . PHE A 1 85 ? -14.713 50.119 27.805 1.00 4.42 85 PHE A C 1
ATOM 682 O O . PHE A 1 85 ? -15.393 50.997 27.276 1.00 7.03 85 PHE A O 1
ATOM 690 N N . HIS A 1 86 ? -14.627 48.881 27.333 1.00 3.94 86 HIS A N 1
ATOM 691 C CA . HIS A 1 86 ? -15.353 48.462 26.147 1.00 4.09 86 HIS A CA 1
ATOM 692 C C . HIS A 1 86 ? -16.104 47.185 26.452 1.00 5.13 86 HIS A C 1
ATOM 693 O O . HIS A 1 86 ? -15.541 46.253 27.029 1.00 4.38 86 HIS A O 1
ATOM 700 N N . ARG A 1 87 ? -17.380 47.150 26.082 1.00 5.81 87 ARG A N 1
ATOM 701 C CA . ARG A 1 87 ? -18.183 45.962 26.301 1.00 5.36 87 ARG A CA 1
ATOM 702 C C . ARG A 1 87 ? -17.839 45.014 25.165 1.00 4.69 87 ARG A C 1
ATOM 703 O O . ARG A 1 87 ? -18.447 45.058 24.094 1.00 7.62 87 ARG A O 1
ATOM 711 N N . ILE A 1 88 ? -16.828 44.186 25.401 1.00 4.88 88 ILE A N 1
ATOM 712 C CA . ILE A 1 88 ? -16.357 43.214 24.427 1.00 5.32 88 ILE A CA 1
ATOM 713 C C . ILE A 1 88 ? -16.140 41.899 25.169 1.00 6.32 88 ILE A C 1
ATOM 714 O O . ILE A 1 88 ? -15.266 41.798 26.033 1.00 5.73 88 ILE A O 1
ATOM 719 N N . PRO A 1 89 ? -16.942 40.873 24.845 1.00 6.01 89 PRO A N 1
ATOM 720 C CA . PRO A 1 89 ? -16.815 39.573 25.506 1.00 6.68 89 PRO A CA 1
ATOM 721 C C . PRO A 1 89 ? -15.475 38.885 25.287 1.00 5.76 89 PRO A C 1
ATOM 722 O O . PRO A 1 89 ? -14.882 38.970 24.210 1.00 5.40 89 PRO A O 1
ATOM 726 N N . THR A 1 90 ? -15.005 38.210 26.328 1.00 5.68 90 THR A N 1
ATOM 727 C CA . THR A 1 90 ? -13.750 37.481 26.268 1.00 5.32 90 THR A CA 1
ATOM 728 C C . THR A 1 90 ? -13.927 36.189 27.053 1.00 5.99 90 THR A C 1
ATOM 729 O O . THR A 1 90 ? -14.792 36.097 27.928 1.00 6.25 90 THR A O 1
ATOM 733 N N . ASN A 1 91 ? -13.121 35.188 26.724 1.00 5.52 91 ASN A N 1
ATOM 734 C CA . ASN A 1 91 ? -13.172 33.915 27.430 1.00 6.66 91 ASN A CA 1
ATOM 735 C C . ASN A 1 91 ? -12.045 33.893 28.450 1.00 7.05 91 ASN A C 1
ATOM 736 O O . ASN A 1 91 ? -12.224 33.408 29.568 1.00 6.78 91 ASN A O 1
ATOM 741 N N . ASP A 1 92 ? -10.884 34.412 28.051 1.00 6.42 92 ASP A N 1
ATOM 742 C CA . ASP A 1 92 ? -9.719 34.486 28.934 1.00 8.25 92 ASP A CA 1
ATOM 743 C C . ASP A 1 92 ? -9.130 35.894 28.915 1.00 6.42 92 ASP A C 1
ATOM 744 O O . ASP A 1 92 ? -9.598 36.754 28.170 1.00 5.16 92 ASP A O 1
ATOM 749 N N . ALA A 1 93 ? -8.100 36.130 29.725 1.00 6.41 93 ALA A N 1
ATOM 750 C CA . ALA A 1 93 ? -7.483 37.454 29.810 1.00 5.10 93 ALA A CA 1
ATOM 751 C C . ALA A 1 93 ? -6.181 37.611 29.020 1.00 5.08 93 ALA A C 1
ATOM 752 O O . ALA A 1 93 ? -5.502 38.623 29.149 1.00 4.45 93 ALA A O 1
ATOM 754 N N . TRP A 1 94 ? -5.845 36.627 28.194 1.00 4.14 94 TRP A N 1
ATOM 755 C CA . TRP A 1 94 ? -4.601 36.661 27.430 1.00 4.92 94 TRP A CA 1
ATOM 756 C C . TRP A 1 94 ? -4.689 37.525 26.173 1.00 4.09 94 TRP A C 1
ATOM 757 O O . TRP A 1 94 ? -4.588 37.037 25.039 1.00 5.06 94 TRP A O 1
ATOM 768 N N . CYS A 1 95 ? -4.853 38.824 26.400 1.00 3.50 95 CYS A N 1
ATOM 769 C CA . CYS A 1 95 ? -4.983 39.804 25.327 1.00 4.60 95 CYS A CA 1
ATOM 770 C C . CYS A 1 95 ? -3.793 39.800 24.366 1.00 4.43 95 CYS A C 1
ATOM 771 O O . CYS A 1 95 ? -3.928 40.168 23.201 1.00 4.02 95 CYS A O 1
ATOM 774 N N . ARG A 1 96 ? -2.625 39.395 24.852 1.00 2.72 96 ARG A N 1
ATOM 775 C CA . ARG A 1 96 ? -1.440 39.349 24.002 1.00 2.70 96 ARG A CA 1
ATOM 776 C C . ARG A 1 96 ? -1.640 38.339 22.877 1.00 3.64 96 ARG A C 1
ATOM 777 O O . ARG A 1 96 ? -1.265 38.585 21.729 1.00 3.43 96 ARG A O 1
ATOM 785 N N . ASP A 1 97 ? -2.249 37.208 23.218 1.00 2.81 97 ASP A N 1
ATOM 786 C CA . ASP A 1 97 ? -2.461 36.128 22.260 1.00 4.30 97 ASP A CA 1
ATOM 787 C C . ASP A 1 97 ? -3.728 36.198 21.403 1.00 5.39 97 ASP A C 1
ATOM 788 O O . ASP A 1 97 ? -3.696 35.808 20.236 1.00 7.12 97 ASP A O 1
ATOM 793 N N . HIS A 1 98 ? -4.831 36.692 21.964 1.00 4.26 98 HIS A N 1
ATOM 794 C CA . HIS A 1 98 ? -6.083 36.781 21.211 1.00 5.90 98 HIS A CA 1
ATOM 795 C C . HIS A 1 98 ? -6.390 38.219 20.790 1.00 6.18 98 HIS A C 1
ATOM 796 O O . HIS A 1 98 ? -7.265 38.462 19.954 1.00 5.96 98 HIS A O 1
ATOM 803 N N . GLY A 1 99 ? -5.641 39.157 21.365 1.00 4.33 99 GLY A N 1
ATOM 804 C CA . GLY A 1 99 ? -5.835 40.580 21.112 1.00 6.11 99 GLY A CA 1
ATOM 805 C C . GLY A 1 99 ? -5.527 41.154 19.740 1.00 4.12 99 GLY A C 1
ATOM 806 O O . GLY A 1 99 ? -4.982 40.474 18.873 1.00 4.43 99 GLY A O 1
ATOM 807 N N . PRO A 1 100 ? -5.842 42.444 19.533 1.00 4.31 100 PRO A N 1
ATOM 808 C C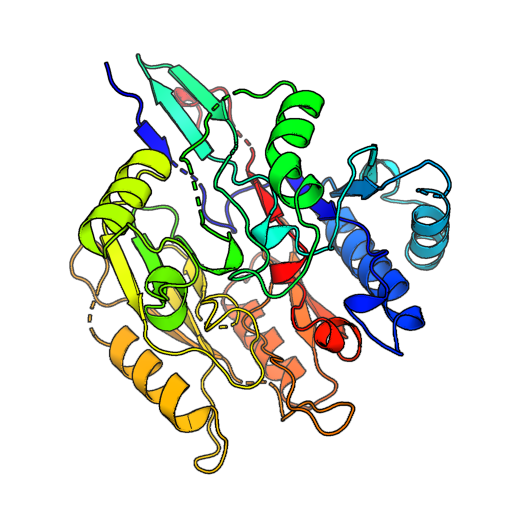A . PRO A 1 100 ? -5.620 43.140 18.262 1.00 3.57 100 PRO A CA 1
ATOM 809 C C . PRO A 1 100 ? -4.172 43.346 17.825 1.00 3.27 100 PRO A C 1
ATOM 810 O O . PRO A 1 100 ? -3.426 44.114 18.430 1.00 4.34 100 PRO A O 1
ATOM 814 N N . ASN A 1 101 ? -3.799 42.650 16.757 1.00 3.39 101 ASN A N 1
ATOM 815 C CA . ASN A 1 101 ? -2.463 42.734 16.184 1.00 2.48 101 ASN A CA 1
ATOM 816 C C . ASN A 1 101 ? -2.488 43.860 15.149 1.00 3.71 101 ASN A C 1
ATOM 817 O O . ASN A 1 101 ? -2.705 43.631 13.960 1.00 4.23 101 ASN A O 1
ATOM 822 N N . TYR A 1 102 ? -2.288 45.081 15.626 1.00 3.94 102 TYR A N 1
ATOM 823 C CA . TYR A 1 102 ? -2.278 46.262 14.772 1.00 3.38 102 TYR A CA 1
ATOM 824 C C . TYR A 1 102 ? -1.080 46.262 13.837 1.00 3.15 102 TYR A C 1
ATOM 825 O O . TYR A 1 102 ? 0.031 45.938 14.246 1.00 3.98 102 TYR A O 1
ATOM 834 N N . VAL A 1 103 ? -1.316 46.640 12.586 1.00 4.02 103 VAL A N 1
ATOM 835 C CA . VAL A 1 103 ? -0.260 46.745 11.587 1.00 3.39 103 VAL A CA 1
ATOM 836 C C . VAL A 1 103 ? -0.608 47.942 10.712 1.00 4.29 103 VAL A C 1
ATOM 837 O O . VAL A 1 103 ? -1.767 48.360 10.662 1.00 4.92 103 VAL A O 1
ATOM 841 N N . ILE A 1 104 ? 0.391 48.500 10.039 1.00 5.04 104 ILE A N 1
ATOM 842 C CA . ILE A 1 104 ? 0.170 49.634 9.152 1.00 5.14 104 ILE A CA 1
ATOM 843 C C . ILE A 1 104 ? 0.113 49.075 7.739 1.00 4.82 104 ILE A C 1
ATOM 844 O O . ILE A 1 104 ? 1.036 48.383 7.300 1.00 5.66 104 ILE A O 1
ATOM 849 N N . ARG A 1 105 ? -0.975 49.365 7.034 1.00 5.12 105 ARG A N 1
ATOM 850 C CA . ARG A 1 105 ? -1.152 48.886 5.670 1.00 5.40 105 ARG A CA 1
ATOM 851 C C . ARG A 1 105 ? -0.788 49.958 4.655 1.00 6.68 105 ARG A C 1
ATOM 852 O O . ARG A 1 105 ? -1.186 51.115 4.791 1.00 6.36 105 ARG A O 1
ATOM 860 N N . THR A 1 106 ? -0.018 49.572 3.644 1.00 4.75 106 THR A N 1
ATOM 861 C CA . THR A 1 106 ? 0.366 50.499 2.586 1.00 6.50 106 THR A CA 1
ATOM 862 C C . THR A 1 106 ? -0.115 49.937 1.256 1.00 6.94 106 THR A C 1
ATOM 863 O O . THR A 1 106 ? 0.179 48.791 0.910 1.00 8.17 106 THR A O 1
ATOM 867 N N . GLN A 1 107 ? -0.862 50.750 0.519 1.00 8.23 107 GLN A N 1
ATOM 868 C CA . GLN A 1 107 ? -1.381 50.340 -0.772 1.00 10.95 107 GLN A CA 1
ATOM 869 C C . GLN A 1 107 ? -1.707 51.571 -1.603 1.00 11.11 107 GLN A C 1
ATOM 870 O O . GLN A 1 107 ? -2.375 52.490 -1.133 1.00 11.46 107 GLN A O 1
ATOM 876 N N . ASP A 1 108 ? -1.210 51.588 -2.835 1.00 12.03 108 ASP A N 1
ATOM 877 C CA . ASP A 1 108 ? -1.437 52.700 -3.748 1.00 13.28 108 ASP A CA 1
ATOM 878 C C . ASP A 1 108 ? -1.034 54.042 -3.149 1.00 13.08 108 ASP A C 1
ATOM 879 O O . ASP A 1 108 ? -1.714 55.051 -3.341 1.00 15.96 108 ASP A O 1
ATOM 884 N N . GLY A 1 109 ? 0.077 54.043 -2.419 1.00 12.70 109 GLY A N 1
ATOM 885 C CA . GLY A 1 109 ? 0.580 55.264 -1.819 1.00 13.90 109 GLY A CA 1
ATOM 886 C C . GLY A 1 109 ? -0.149 55.748 -0.582 1.00 13.40 109 GLY A C 1
ATOM 887 O O . GLY A 1 109 ? 0.181 56.804 -0.042 1.00 14.09 109 GLY A O 1
ATOM 888 N N . ARG A 1 110 ? -1.139 54.994 -0.120 1.00 12.83 110 ARG A N 1
ATOM 889 C CA . ARG A 1 110 ? -1.874 55.414 1.065 1.00 12.06 110 ARG A CA 1
ATOM 890 C C . ARG A 1 110 ? -1.592 54.485 2.241 1.00 10.66 110 ARG A C 1
ATOM 891 O O . ARG A 1 110 ? -1.448 53.274 2.074 1.00 10.51 110 ARG A O 1
ATOM 899 N N . ARG A 1 111 ? -1.502 55.069 3.429 1.00 9.00 111 ARG A N 1
ATOM 900 C CA . ARG A 1 111 ? -1.218 54.316 4.640 1.00 9.12 111 ARG A CA 1
ATOM 901 C C . ARG A 1 111 ? -2.350 54.423 5.650 1.00 8.52 111 ARG A C 1
ATOM 902 O O . ARG A 1 111 ? -2.896 55.504 5.871 1.00 8.74 111 ARG A O 1
ATOM 910 N N . ASP A 1 112 ? -2.727 53.297 6.246 1.00 7.65 112 ASP A N 1
ATOM 911 C CA . ASP A 1 112 ? -3.763 53.314 7.269 1.00 8.71 112 ASP A CA 1
ATOM 912 C C . ASP A 1 112 ? -3.541 52.211 8.288 1.00 7.02 112 ASP A C 1
ATOM 913 O O . ASP A 1 112 ? -2.864 51.218 8.013 1.00 7.42 112 ASP A O 1
ATOM 918 N N . LYS A 1 113 ? -4.081 52.405 9.483 1.00 6.28 113 LYS A N 1
ATOM 919 C CA . LYS A 1 113 ? -3.926 51.412 10.532 1.00 5.92 113 LYS A CA 1
ATOM 920 C C . LYS A 1 113 ? -5.058 50.402 10.427 1.00 6.10 113 LYS A C 1
ATOM 921 O O . LYS A 1 113 ? -6.225 50.770 10.296 1.00 6.38 113 LYS A O 1
ATOM 927 N N . VAL A 1 114 ? -4.703 49.124 10.456 1.00 5.35 114 VAL A N 1
ATOM 928 C CA . VAL A 1 114 ? -5.694 48.064 10.374 1.00 5.11 114 VAL A CA 1
ATOM 929 C C . VAL A 1 114 ? -5.358 47.015 11.414 1.00 4.89 114 VAL A C 1
ATOM 930 O O . VAL A 1 114 ? -4.277 47.041 12.002 1.00 5.61 114 VAL A O 1
ATOM 934 N N . ILE A 1 115 ? -6.292 46.106 11.660 1.00 4.12 115 ILE A N 1
ATOM 935 C CA . ILE A 1 115 ? -6.056 45.039 12.618 1.00 4.71 115 ILE A CA 1
ATOM 936 C C . ILE A 1 115 ? -5.889 43.748 11.836 1.00 5.22 115 ILE A C 1
ATOM 937 O O . ILE A 1 115 ? -6.745 43.384 11.033 1.00 4.67 115 ILE A O 1
ATOM 950 N N . ASN A 1 117 ? -6.102 40.160 11.894 1.00 3.16 117 ASN A N 1
ATOM 951 C CA . ASN A 1 117 ? -6.775 39.116 12.644 1.00 3.58 117 ASN A CA 1
ATOM 952 C C . ASN A 1 117 ? -6.284 37.698 12.360 1.00 2.42 117 ASN A C 1
ATOM 953 O O . ASN A 1 117 ? -6.547 37.142 11.291 1.00 4.39 117 ASN A O 1
ATOM 958 N N . TRP A 1 118 ? -5.560 37.117 13.314 1.00 3.47 118 TRP A N 1
ATOM 959 C CA . TRP A 1 118 ? -5.072 35.744 13.170 1.00 2.78 118 TRP A CA 1
ATOM 960 C C . TRP A 1 118 ? -6.068 34.880 13.921 1.00 3.86 118 TRP A C 1
ATOM 961 O O . TRP A 1 118 ? -6.896 35.401 14.649 1.00 5.23 118 TRP A O 1
ATOM 972 N N . GLU A 1 119 ? -5.996 33.569 13.751 1.00 4.20 119 GLU A N 1
ATOM 973 C CA . GLU A 1 119 ? -6.906 32.694 14.471 1.00 3.85 119 GLU A CA 1
ATOM 974 C C . GLU A 1 119 ? -6.336 32.371 15.842 1.00 4.33 119 GLU A C 1
ATOM 975 O O . GLU A 1 119 ? -5.124 32.404 16.048 1.00 4.43 119 GLU A O 1
ATOM 981 N N . TYR A 1 120 ? -7.225 32.067 16.779 1.00 4.13 120 TYR A N 1
ATOM 982 C CA . TYR A 1 120 ? -6.837 31.721 18.136 1.00 5.19 120 TYR A CA 1
ATOM 983 C C . TYR A 1 120 ? -7.517 30.404 18.479 1.00 5.94 120 TYR A C 1
ATOM 984 O O . TYR A 1 120 ? -8.692 30.207 18.149 1.00 8.03 120 TYR A O 1
ATOM 993 N N . ASN A 1 121 ? -6.790 29.494 19.123 1.00 6.58 121 ASN A N 1
ATOM 994 C CA . ASN A 1 121 ? -7.387 28.219 19.515 1.00 7.26 121 ASN A CA 1
ATOM 995 C C . ASN A 1 121 ? -6.983 27.756 20.915 1.00 7.02 121 ASN A C 1
ATOM 996 O O . ASN A 1 121 ? -6.825 26.563 21.161 1.00 8.16 121 ASN A O 1
ATOM 1001 N N . ALA A 1 122 ? -6.838 28.712 21.830 1.00 8.42 122 ALA A N 1
ATOM 1002 C CA . ALA A 1 122 ? -6.477 28.429 23.221 1.00 8.85 122 ALA A CA 1
ATOM 1003 C C . ALA A 1 122 ? -5.216 27.582 23.358 1.00 8.90 122 ALA A C 1
ATOM 1004 O O . ALA A 1 122 ? -5.234 26.510 23.964 1.00 9.91 122 ALA A O 1
ATOM 1006 N N . TRP A 1 123 ? -4.124 28.086 22.792 1.00 9.60 123 TRP A N 1
ATOM 1007 C CA . TRP A 1 123 ? -2.828 27.419 22.833 1.00 11.09 123 TRP A CA 1
ATOM 1008 C C . TRP A 1 123 ? -2.876 25.947 22.414 1.00 11.28 123 TRP A C 1
ATOM 1009 O O . TRP A 1 123 ? -2.362 25.078 23.120 1.00 12.67 123 TRP A O 1
ATOM 1020 N N . GLY A 1 124 ? -3.488 25.668 21.268 1.00 10.73 124 GLY A N 1
ATOM 1021 C CA . GLY A 1 124 ? -3.560 24.298 20.789 1.00 12.06 124 GLY A CA 1
ATOM 1022 C C . GLY A 1 124 ? -4.741 23.506 21.315 1.00 12.76 124 GLY A C 1
ATOM 1023 O O . GLY A 1 124 ? -4.670 22.282 21.430 1.00 12.84 124 GLY A O 1
ATOM 1024 N N . GLY A 1 125 ? -5.825 24.206 21.637 1.00 11.83 125 GLY A N 1
ATOM 1025 C CA . GLY A 1 125 ? -7.022 23.552 22.136 1.00 13.08 125 GLY A CA 1
ATOM 1026 C C . GLY A 1 125 ? -6.930 23.009 23.550 1.00 13.71 125 GLY A C 1
ATOM 1027 O O . GLY A 1 125 ? -7.451 21.930 23.833 1.00 14.43 125 GLY A O 1
ATOM 1028 N N . LYS A 1 126 ? -6.278 23.751 24.440 1.00 11.81 126 LYS A N 1
ATOM 1029 C CA . LYS A 1 126 ? -6.134 23.324 25.827 1.00 13.37 126 LYS A CA 1
ATOM 1030 C C . LYS A 1 126 ? -7.251 23.878 26.704 1.00 13.89 126 LYS A C 1
ATOM 1031 O O . LYS A 1 126 ? -7.467 23.405 27.820 1.00 14.49 126 LYS A O 1
ATOM 1037 N N . TYR A 1 127 ? -7.954 24.884 26.192 1.00 13.58 127 TYR A N 1
ATOM 1038 C CA . TYR A 1 127 ? -9.043 25.522 26.921 1.00 14.33 127 TYR A CA 1
ATOM 1039 C C . TYR A 1 127 ? -10.254 25.654 26.002 1.00 13.64 127 TYR A C 1
ATOM 1040 O O . TYR A 1 127 ? -10.128 25.566 24.782 1.00 13.73 127 TYR A O 1
ATOM 1049 N N . GLU A 1 128 ? -11.427 25.856 26.592 1.00 15.54 128 GLU A N 1
ATOM 1050 C CA . GLU A 1 128 ? -12.660 26.007 25.823 1.00 16.23 128 GLU A CA 1
ATOM 1051 C C . GLU A 1 128 ? -13.779 26.573 26.685 1.00 15.90 128 GLU A C 1
ATOM 1052 O O . GLU A 1 128 ? -13.864 26.280 27.877 1.00 17.99 128 GLU A O 1
ATOM 1058 N N . PRO A 1 129 ? -14.648 27.405 26.092 1.00 13.66 129 PRO A N 1
ATOM 1059 C CA . PRO A 1 129 ? -14.603 27.811 24.685 1.00 10.71 129 PRO A CA 1
ATOM 1060 C C . PRO A 1 129 ? -13.675 29.000 24.471 1.00 9.66 129 PRO A C 1
ATOM 1061 O O . PRO A 1 129 ? -13.244 29.644 25.427 1.00 8.44 129 PRO A O 1
ATOM 1065 N N . TYR A 1 130 ? -13.371 29.291 23.213 1.00 6.68 130 TYR A N 1
ATOM 1066 C CA . TYR A 1 130 ? -12.499 30.411 22.897 1.00 7.30 130 TYR A CA 1
ATOM 1067 C C . TYR A 1 130 ? -13.026 31.241 21.734 1.00 5.40 130 TYR A C 1
ATOM 1068 O O . TYR A 1 130 ? -12.283 32.008 21.127 1.00 5.05 130 TYR A O 1
ATOM 1077 N N . ASP A 1 131 ? -14.315 31.105 21.430 1.00 6.18 131 ASP A N 1
ATOM 1078 C CA . ASP A 1 131 ? -14.883 31.866 20.326 1.00 4.50 131 ASP A CA 1
ATOM 1079 C C . ASP A 1 131 ? -14.910 33.371 20.573 1.00 4.91 131 ASP A C 1
ATOM 1080 O O . ASP A 1 131 ? -14.726 34.149 19.641 1.00 5.06 131 ASP A O 1
ATOM 1085 N N . ASP A 1 132 ? -15.137 33.799 21.812 1.00 4.59 132 ASP A N 1
ATOM 1086 C CA . ASP A 1 132 ? -15.149 35.231 22.071 1.00 5.21 132 ASP A CA 1
ATOM 1087 C C . ASP A 1 132 ? -13.734 35.788 21.993 1.00 5.10 132 ASP A C 1
ATOM 1088 O O . ASP A 1 132 ? -13.527 36.872 21.450 1.00 5.74 132 ASP A O 1
ATOM 1093 N N . ASP A 1 133 ? -12.755 35.057 22.523 1.00 4.97 133 ASP A N 1
ATOM 1094 C CA . ASP A 1 133 ? -11.365 35.516 22.449 1.00 3.98 133 ASP A CA 1
ATOM 1095 C C . ASP A 1 133 ? -10.985 35.691 20.985 1.00 4.41 133 ASP A C 1
ATOM 1096 O O . ASP A 1 133 ? -10.360 36.679 20.605 1.00 3.81 133 ASP A O 1
ATOM 1101 N N . ASN A 1 134 ? -11.359 34.710 20.169 1.00 4.34 134 ASN A N 1
ATOM 1102 C CA . ASN A 1 134 ? -11.048 34.728 18.745 1.00 4.44 134 ASN A CA 1
ATOM 1103 C C . ASN A 1 134 ? -11.717 35.918 18.055 1.00 3.89 134 ASN A C 1
ATOM 1104 O O . ASN A 1 134 ? -11.223 36.415 17.047 1.00 5.10 134 ASN A O 1
ATOM 1109 N N . ALA A 1 135 ? -12.825 36.396 18.614 1.00 4.20 135 ALA A N 1
ATOM 1110 C CA . ALA A 1 135 ? -13.554 37.524 18.033 1.00 4.12 135 ALA A CA 1
ATOM 1111 C C . ALA A 1 135 ? -13.097 38.896 18.529 1.00 3.99 135 ALA A C 1
ATOM 1112 O O . ALA A 1 135 ? -13.511 39.921 17.986 1.00 4.24 135 ALA A O 1
ATOM 1114 N N . VAL A 1 136 ? -12.247 38.925 19.551 1.00 2.71 136 VAL A N 1
ATOM 1115 C CA . VAL A 1 136 ? -11.783 40.197 20.100 1.00 3.68 136 VAL A CA 1
ATOM 1116 C C . VAL A 1 136 ? -11.246 41.181 19.053 1.00 3.76 136 VAL A C 1
ATOM 1117 O O . VAL A 1 136 ? -11.633 42.345 19.048 1.00 3.95 136 VAL A O 1
ATOM 1121 N N . PRO A 1 137 ? -10.353 40.731 18.154 1.00 4.55 137 PRO A N 1
ATOM 1122 C CA . PRO A 1 137 ? -9.831 41.661 17.146 1.00 3.66 137 PRO A CA 1
ATOM 1123 C C . PRO A 1 137 ? -10.926 42.333 16.317 1.00 4.36 137 PRO A C 1
ATOM 1124 O O . PRO A 1 137 ? -10.836 43.525 16.006 1.00 4.96 137 PRO A O 1
ATOM 1128 N N . GLU A 1 138 ? -11.960 41.575 15.967 1.00 4.27 138 GLU A N 1
ATOM 1129 C CA . GLU A 1 138 ? -13.057 42.118 15.169 1.00 4.66 138 GLU A CA 1
ATOM 1130 C C . GLU A 1 138 ? -13.893 43.131 15.943 1.00 3.85 138 GLU A C 1
ATOM 1131 O O . GLU A 1 138 ? -14.312 44.147 15.391 1.00 4.17 138 GLU A O 1
ATOM 1137 N N . ARG A 1 139 ? -14.141 42.856 17.218 1.00 4.16 139 ARG A N 1
ATOM 1138 C CA . ARG A 1 139 ? -14.926 43.775 18.027 1.00 5.03 139 ARG A CA 1
ATOM 1139 C C . ARG A 1 139 ? -14.113 45.039 18.315 1.00 3.92 139 ARG A C 1
ATOM 1140 O O . ARG A 1 139 ? -14.670 46.132 18.415 1.00 5.91 139 ARG A O 1
ATOM 1148 N N . VAL A 1 140 ? -12.794 44.899 18.432 1.00 4.18 140 VAL A N 1
ATOM 1149 C CA . VAL A 1 140 ? -11.943 46.060 18.670 1.00 3.74 140 VAL A CA 1
ATOM 1150 C C . VAL A 1 140 ? -11.965 46.913 17.400 1.00 4.55 140 VAL A C 1
ATOM 1151 O O . VAL A 1 140 ? -12.150 48.127 17.464 1.00 5.51 140 VAL A O 1
ATOM 1155 N N . ALA A 1 141 ? -11.794 46.271 16.246 1.00 4.22 141 ALA A N 1
ATOM 1156 C CA . ALA A 1 141 ? -11.804 46.983 14.971 1.00 5.96 141 ALA A CA 1
ATOM 1157 C C . ALA A 1 141 ? -13.121 47.728 14.806 1.00 6.37 141 ALA A C 1
ATOM 1158 O O . ALA A 1 141 ? -13.151 48.857 14.314 1.00 5.77 141 ALA A O 1
ATOM 1160 N N . LYS A 1 142 ? -14.210 47.090 15.218 1.00 6.68 142 LYS A N 1
ATOM 1161 C CA . LYS A 1 142 ? -15.526 47.705 15.121 1.00 6.73 142 LYS A CA 1
ATOM 1162 C C . LYS A 1 142 ? -15.591 48.933 16.025 1.00 7.99 142 LYS A C 1
ATOM 1163 O O . LYS A 1 142 ? -16.018 50.011 15.601 1.00 8.67 142 LYS A O 1
ATOM 1169 N N . ALA A 1 143 ? -15.153 48.770 17.269 1.00 7.52 143 ALA A N 1
ATOM 1170 C CA . ALA A 1 143 ? -15.177 49.868 18.231 1.00 7.10 143 ALA A CA 1
ATOM 1171 C C . ALA A 1 143 ? -14.353 51.073 17.790 1.00 7.33 143 ALA A C 1
ATOM 1172 O O . ALA A 1 143 ? -14.743 52.212 18.031 1.00 9.61 143 ALA A O 1
ATOM 1174 N N . GLN A 1 144 ? -13.217 50.823 17.146 1.00 6.61 144 GLN A N 1
ATOM 1175 C CA . GLN A 1 144 ? -12.347 51.906 16.711 1.00 6.48 144 GLN A CA 1
ATOM 1176 C C . GLN A 1 144 ? -12.540 52.306 15.254 1.00 6.48 144 GLN A C 1
ATOM 1177 O O . GLN A 1 144 ? -11.869 53.214 14.759 1.00 7.94 144 GLN A O 1
ATOM 1183 N N . GLY A 1 145 ? -13.460 51.632 14.573 1.00 5.91 145 GLY A N 1
ATOM 1184 C CA . GLY A 1 145 ? -13.719 51.939 13.177 1.00 6.51 145 GLY A CA 1
ATOM 1185 C C . GLY A 1 145 ? -12.531 51.665 12.273 1.00 6.55 145 GLY A C 1
ATOM 1186 O O . GLY A 1 145 ? -12.277 52.412 11.325 1.00 9.58 145 GLY A O 1
ATOM 1187 N N . LEU A 1 146 ? -11.800 50.592 12.554 1.00 7.23 146 LEU A N 1
ATOM 1188 C CA . LEU A 1 146 ? -10.635 50.245 11.749 1.00 5.65 146 LEU A CA 1
ATOM 1189 C C . LEU A 1 146 ? -10.894 49.034 10.866 1.00 6.55 146 LEU A C 1
ATOM 1190 O O . LEU A 1 146 ? -11.675 48.151 11.218 1.00 6.78 146 LEU A O 1
ATOM 1195 N N . PRO A 1 147 ? -10.261 48.992 9.686 1.00 6.29 147 PRO A N 1
ATOM 1196 C CA . PRO A 1 147 ? -10.451 47.849 8.793 1.00 6.02 147 PRO A CA 1
ATOM 1197 C C . PRO A 1 147 ? -9.766 46.632 9.410 1.00 6.58 147 PRO A C 1
ATOM 1198 O O . PRO A 1 147 ? -8.794 46.775 10.158 1.00 6.01 147 PRO A O 1
ATOM 1210 N N . VAL A 1 149 ? -8.225 42.636 8.526 1.00 5.93 149 VAL A N 1
ATOM 1211 C CA . VAL A 1 149 ? -7.815 41.670 7.522 1.00 6.68 149 VAL A CA 1
ATOM 1212 C C . VAL A 1 149 ? -7.651 40.356 8.276 1.00 7.27 149 VAL A C 1
ATOM 1213 O O . VAL A 1 149 ? -7.059 40.336 9.354 1.00 7.44 149 VAL A O 1
ATOM 1217 N N . SER A 1 150 ? -8.191 39.268 7.730 1.00 7.21 150 SER A N 1
ATOM 1218 C CA . SER A 1 150 ? -8.086 37.960 8.386 1.00 6.72 150 SER A CA 1
ATOM 1219 C C . SER A 1 150 ? -7.139 37.037 7.628 1.00 6.19 150 SER A C 1
ATOM 1220 O O . SER A 1 150 ? -7.193 36.952 6.403 1.00 7.64 150 SER A O 1
ATOM 1223 N N . THR A 1 151 ? -6.280 36.334 8.363 1.00 5.66 151 THR A N 1
ATOM 1224 C CA . THR A 1 151 ? -5.299 35.431 7.759 1.00 4.33 151 THR A CA 1
ATOM 1225 C C . THR A 1 151 ? -5.747 33.976 7.674 1.00 5.46 151 THR A C 1
ATOM 1226 O O . THR A 1 151 ? -5.300 33.233 6.799 1.00 6.52 151 THR A O 1
ATOM 1230 N N . GLY A 1 152 ? -6.602 33.566 8.604 1.00 6.19 152 GLY A N 1
ATOM 1231 C CA . GLY A 1 152 ? -7.074 32.195 8.620 1.00 6.95 152 GLY A CA 1
ATOM 1232 C C . GLY A 1 152 ? -6.066 31.246 9.244 1.00 7.13 152 GLY A C 1
ATOM 1233 O O . GLY A 1 152 ? -6.279 30.032 9.275 1.00 8.97 152 GLY A O 1
ATOM 1242 N N . VAL A 1 154 ? -3.628 30.229 12.655 1.00 4.13 154 VAL A N 1
ATOM 1243 C CA . VAL A 1 154 ? -3.533 30.380 14.101 1.00 4.38 154 VAL A CA 1
ATOM 1244 C C . VAL A 1 154 ? -2.187 30.997 14.461 1.00 3.14 154 VAL A C 1
ATOM 1245 O O . VAL A 1 154 ? -1.138 30.526 14.018 1.00 3.99 154 VAL A O 1
ATOM 1249 N N . LEU A 1 155 ? -2.227 32.062 15.254 1.00 3.54 155 LEU A N 1
ATOM 1250 C CA . LEU A 1 155 ? -1.013 32.740 15.691 1.00 2.80 155 LEU A CA 1
ATOM 1251 C C . LEU A 1 155 ? -1.308 33.571 16.928 1.00 2.87 155 LEU A C 1
ATOM 1252 O O . LEU A 1 155 ? -2.282 34.325 16.960 1.00 4.55 155 LEU A O 1
ATOM 1257 N N . GLU A 1 156 ? -0.472 33.415 17.948 1.00 3.69 156 GLU A N 1
ATOM 1258 C CA . GLU A 1 156 ? -0.621 34.180 19.178 1.00 3.95 156 GLU A CA 1
ATOM 1259 C C . GLU A 1 156 ? 0.446 35.265 19.171 1.00 3.55 156 GLU A C 1
ATOM 1260 O O . GLU A 1 156 ? 1.580 35.026 18.757 1.00 3.67 156 GLU A O 1
ATOM 1266 N N . GLY A 1 157 ? 0.087 36.454 19.638 1.00 4.13 157 GLY A N 1
ATOM 1267 C CA . GLY A 1 157 ? 1.046 37.541 19.674 1.00 4.17 157 GLY A CA 1
ATOM 1268 C C . GLY A 1 157 ? 2.246 37.229 20.550 1.00 4.40 157 GLY A C 1
ATOM 1269 O O . GLY A 1 157 ? 3.347 37.725 20.305 1.00 6.10 157 GLY A O 1
ATOM 1270 N N . GLY A 1 158 ? 2.040 36.405 21.572 1.00 4.50 158 GLY A N 1
ATOM 1271 C CA . GLY A 1 158 ? 3.125 36.061 22.472 1.00 5.00 158 GLY A CA 1
ATOM 1272 C C . GLY A 1 158 ? 4.118 35.078 21.877 1.00 4.62 158 GLY A C 1
ATOM 1273 O O . GLY A 1 158 ? 5.178 34.829 22.460 1.00 4.28 158 GLY A O 1
ATOM 1274 N N . ALA A 1 159 ? 3.783 34.526 20.715 1.00 4.03 159 ALA A N 1
ATOM 1275 C CA . ALA A 1 159 ? 4.648 33.561 20.047 1.00 3.34 159 ALA A CA 1
ATOM 1276 C C . ALA A 1 159 ? 5.619 34.210 19.067 1.00 3.81 159 ALA A C 1
ATOM 1277 O O . ALA A 1 159 ? 6.489 33.540 18.505 1.00 3.72 159 ALA A O 1
ATOM 1279 N N . ILE A 1 160 ? 5.478 35.515 18.865 1.00 2.99 160 ILE A N 1
ATOM 1280 C CA . ILE A 1 160 ? 6.361 36.236 17.951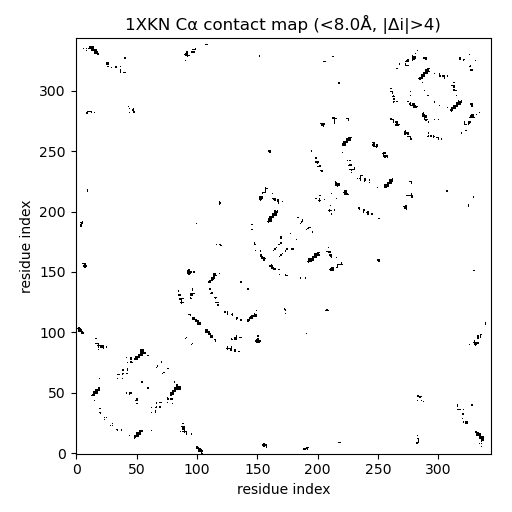 1.00 3.75 160 ILE A CA 1
ATOM 1281 C C . ILE A 1 160 ? 6.866 37.521 18.604 1.00 3.47 160 ILE A C 1
ATOM 1282 O O . ILE A 1 160 ? 6.277 38.011 19.565 1.00 4.75 160 ILE A O 1
ATOM 1287 N N . ASP A 1 161 ? 7.971 38.052 18.091 1.00 3.69 161 ASP A N 1
ATOM 1288 C CA . ASP A 1 161 ? 8.549 39.291 18.600 1.00 3.38 161 ASP A CA 1
ATOM 1289 C C . ASP A 1 161 ? 9.329 39.916 17.449 1.00 3.40 161 ASP A C 1
ATOM 1290 O O . ASP A 1 161 ? 10.222 39.285 16.887 1.00 3.23 161 ASP A O 1
ATOM 1295 N N . VAL A 1 162 ? 8.985 41.149 17.091 1.00 3.13 162 VAL A N 1
ATOM 1296 C CA . VAL A 1 162 ? 9.642 41.819 15.969 1.00 3.39 162 VAL A CA 1
ATOM 1297 C C . VAL A 1 162 ? 10.583 42.955 16.364 1.00 3.10 162 VAL A C 1
ATOM 1298 O O . VAL A 1 162 ? 10.430 43.560 17.424 1.00 4.82 162 VAL A O 1
ATOM 1302 N N . ASN A 1 163 ? 11.560 43.246 15.508 1.00 4.32 163 ASN A N 1
ATOM 1303 C CA . ASN A 1 163 ? 12.506 44.319 15.799 1.00 2.80 163 ASN A CA 1
ATOM 1304 C C . ASN A 1 163 ? 12.075 45.617 15.117 1.00 4.50 163 ASN A C 1
ATOM 1305 O O . ASN A 1 163 ? 12.736 46.648 15.244 1.00 5.48 163 ASN A O 1
ATOM 1310 N N . GLY A 1 164 ? 10.957 45.553 14.397 1.00 5.02 164 GLY A N 1
ATOM 1311 C CA . GLY A 1 164 ? 10.423 46.727 13.723 1.00 6.30 164 GLY A CA 1
ATOM 1312 C C . GLY A 1 164 ? 11.159 47.148 12.468 1.00 8.35 164 GLY A C 1
ATOM 1313 O O . GLY A 1 164 ? 10.917 48.230 11.929 1.00 9.32 164 GLY A O 1
ATOM 1314 N N . ALA A 1 165 ? 12.057 46.293 11.991 1.00 7.07 165 ALA A N 1
ATOM 1315 C CA . ALA A 1 165 ? 12.825 46.609 10.799 1.00 7.63 165 ALA A CA 1
ATOM 1316 C C . ALA A 1 165 ? 13.009 45.404 9.888 1.00 6.82 165 ALA A C 1
ATOM 1317 O O . ALA A 1 165 ? 13.931 45.375 9.071 1.00 8.26 165 ALA A O 1
ATOM 1319 N N . GLY A 1 166 ? 12.148 44.402 10.036 1.00 5.00 166 GLY A N 1
ATOM 1320 C CA . GLY A 1 166 ? 12.250 43.239 9.172 1.00 3.92 166 GLY A CA 1
ATOM 1321 C C . GLY A 1 166 ? 12.527 41.901 9.827 1.00 3.64 166 GLY A C 1
ATOM 1322 O O . GLY A 1 166 ? 12.380 40.859 9.183 1.00 4.23 166 GLY A O 1
ATOM 1323 N N . LEU A 1 167 ? 12.935 41.914 11.090 1.00 3.57 167 LEU A N 1
ATOM 1324 C CA . LEU A 1 167 ? 13.215 40.671 11.793 1.00 3.45 167 LEU A CA 1
ATOM 1325 C C . LEU A 1 167 ? 12.051 40.254 12.670 1.00 3.24 167 LEU A C 1
ATOM 1326 O O . LEU A 1 167 ? 11.342 41.093 13.225 1.00 3.51 167 LEU A O 1
ATOM 1331 N N . LEU A 1 168 ? 11.855 38.945 12.779 1.00 3.83 168 LEU A N 1
ATOM 1332 C CA . LEU A 1 168 ? 10.806 38.386 13.621 1.00 3.61 168 LEU A CA 1
ATOM 1333 C C . LEU A 1 168 ? 11.400 37.173 14.323 1.00 3.87 168 LEU A C 1
ATOM 1334 O O . LEU A 1 168 ? 11.909 36.250 13.679 1.00 4.13 168 LEU A O 1
ATOM 1339 N N . LEU A 1 169 ? 11.346 37.206 15.650 1.00 2.49 169 LEU A N 1
ATOM 1340 C CA . LEU A 1 169 ? 11.871 36.138 16.493 1.00 2.74 169 LEU A CA 1
ATOM 1341 C C . LEU A 1 169 ? 10.717 35.249 16.952 1.00 2.56 169 LEU A C 1
ATOM 1342 O O . LEU A 1 169 ? 9.670 35.746 17.369 1.00 3.68 169 LEU A O 1
ATOM 1347 N N . THR A 1 170 ? 10.905 33.935 16.873 1.00 3.58 170 THR A N 1
ATOM 1348 C CA . THR A 1 170 ? 9.863 32.998 17.291 1.00 3.81 170 THR A CA 1
ATOM 1349 C C . THR A 1 170 ? 10.504 31.693 17.752 1.00 4.32 170 THR A C 1
ATOM 1350 O O . THR A 1 170 ? 11.725 31.618 17.892 1.00 4.57 170 THR A O 1
ATOM 1354 N N . THR A 1 171 ? 9.693 30.671 18.008 1.00 4.14 171 THR A N 1
ATOM 1355 C CA . THR A 1 171 ? 10.243 29.387 18.435 1.00 3.49 171 THR A CA 1
ATOM 1356 C C . THR A 1 171 ? 9.668 28.251 17.613 1.00 3.39 171 THR A C 1
ATOM 1357 O O . THR A 1 171 ? 8.504 28.280 17.204 1.00 4.30 171 THR A O 1
ATOM 1361 N N . THR A 1 172 ? 10.497 27.245 17.374 1.00 4.01 172 THR A N 1
ATOM 1362 C CA . THR A 1 172 ? 10.073 26.075 16.626 1.00 5.50 172 THR A CA 1
ATOM 1363 C C . THR A 1 172 ? 9.070 25.313 17.486 1.00 4.69 172 THR A C 1
ATOM 1364 O O . THR A 1 172 ? 8.081 24.782 16.986 1.00 4.67 172 THR A O 1
ATOM 1368 N N . ALA A 1 173 ? 9.324 25.286 18.790 1.00 4.46 173 ALA A N 1
ATOM 1369 C CA . ALA A 1 173 ? 8.451 24.587 19.721 1.00 4.44 173 ALA A CA 1
ATOM 1370 C C . ALA A 1 173 ? 6.993 25.011 19.592 1.00 5.72 173 ALA A C 1
ATOM 1371 O O . ALA A 1 173 ? 6.090 24.180 19.686 1.00 6.88 173 ALA A O 1
ATOM 1373 N N . CYS A 1 174 ? 6.752 26.299 19.373 1.00 4.88 174 CYS A N 1
ATOM 1374 C CA . CYS A 1 174 ? 5.381 26.773 19.262 1.00 4.58 174 CYS A CA 1
ATOM 1375 C C . CYS A 1 174 ? 4.844 26.827 17.835 1.00 4.83 174 CYS A C 1
ATOM 1376 O O . CYS A 1 174 ? 3.882 26.133 17.508 1.00 4.97 174 CYS A O 1
ATOM 1379 N N . LEU A 1 175 ? 5.467 27.640 16.986 1.00 4.50 175 LEU A N 1
ATOM 1380 C CA . LEU A 1 175 ? 4.996 27.784 15.615 1.00 4.38 175 LEU A CA 1
ATOM 1381 C C . LEU A 1 175 ? 5.062 26.538 14.742 1.00 4.89 175 LEU A C 1
ATOM 1382 O O . LEU A 1 175 ? 4.450 26.503 13.677 1.00 6.65 175 LEU A O 1
ATOM 1387 N N . LEU A 1 176 ? 5.795 25.516 15.167 1.00 3.52 176 LEU A N 1
ATOM 1388 C CA . LEU A 1 176 ? 5.837 24.298 14.373 1.00 5.57 176 LEU A CA 1
ATOM 1389 C C . LEU A 1 176 ? 5.112 23.158 15.085 1.00 5.62 176 LEU A C 1
ATOM 1390 O O . LEU A 1 176 ? 5.144 22.017 14.630 1.00 6.25 176 LEU A O 1
ATOM 1395 N N . ASN A 1 177 ? 4.444 23.464 16.195 1.00 5.07 177 ASN A N 1
ATOM 1396 C CA . ASN A 1 177 ? 3.703 22.428 16.906 1.00 5.37 177 ASN A CA 1
ATOM 1397 C C . ASN A 1 177 ? 2.461 22.102 16.079 1.00 5.07 177 ASN A C 1
ATOM 1398 O O . ASN A 1 177 ? 1.710 22.996 15.687 1.00 4.80 177 ASN A O 1
ATOM 1403 N N . PRO A 1 178 ? 2.239 20.813 15.785 1.00 4.82 178 PRO A N 1
ATOM 1404 C CA . PRO A 1 178 ? 1.075 20.398 14.996 1.00 5.67 178 PRO A CA 1
ATOM 1405 C C . PRO A 1 178 ? -0.279 20.839 15.554 1.00 5.15 178 PRO A C 1
ATOM 1406 O O . PRO A 1 178 ? -1.270 20.861 14.820 1.00 4.80 178 PRO A O 1
ATOM 1410 N N . ASN A 1 179 ? -0.330 21.190 16.837 1.00 5.35 179 ASN A N 1
ATOM 1411 C CA . ASN A 1 179 ? -1.598 21.601 17.432 1.00 4.36 179 ASN A CA 1
ATOM 1412 C C . ASN A 1 179 ? -2.033 23.016 17.067 1.00 4.89 179 ASN A C 1
ATOM 1413 O O . ASN A 1 179 ? -3.127 23.445 17.438 1.00 4.67 179 ASN A O 1
ATOM 1418 N N . ARG A 1 180 ? -1.200 23.743 16.330 1.00 3.48 180 ARG A N 1
ATOM 1419 C CA . ARG A 1 180 ? -1.575 25.100 15.946 1.00 4.33 180 ARG A CA 1
ATOM 1420 C C . ARG A 1 180 ? -2.162 25.136 14.537 1.00 3.13 180 ARG A C 1
ATOM 1421 O O . ARG A 1 180 ? -3.343 25.447 14.358 1.00 4.71 180 ARG A O 1
ATOM 1429 N N . ASN A 1 181 ? -1.338 24.818 13.544 1.00 4.49 181 ASN A N 1
ATOM 1430 C CA . ASN A 1 181 ? -1.780 24.802 12.150 1.00 5.13 181 ASN A CA 1
ATOM 1431 C C . ASN A 1 181 ? -1.405 23.457 11.533 1.00 5.82 181 ASN A C 1
ATOM 1432 O O . ASN A 1 181 ? -0.432 23.346 10.787 1.00 5.64 181 ASN A O 1
ATOM 1437 N N . PRO A 1 182 ? -2.185 22.411 11.843 1.00 5.78 182 PRO A N 1
ATOM 1438 C CA . PRO A 1 182 ? -1.957 21.053 11.342 1.00 6.12 182 PRO A CA 1
ATOM 1439 C C . PRO A 1 182 ? -1.629 20.934 9.856 1.00 6.15 182 PRO A C 1
ATOM 1440 O O . PRO A 1 182 ? -0.731 20.187 9.470 1.00 6.19 182 PRO A O 1
ATOM 1444 N N . SER A 1 183 ? -2.350 21.672 9.020 1.00 6.01 183 SER A N 1
ATOM 1445 C CA . SER A 1 183 ? -2.139 21.581 7.581 1.00 6.80 183 SER A CA 1
ATOM 1446 C C . SER A 1 183 ? -0.959 22.364 7.020 1.00 6.82 183 SER A C 1
ATOM 1447 O O . SER A 1 183 ? -0.573 22.156 5.871 1.00 7.70 183 SER A O 1
ATOM 1450 N N . LEU A 1 184 ? -0.373 23.246 7.824 1.00 6.71 184 LEU A N 1
ATOM 1451 C CA . LEU A 1 184 ? 0.738 24.066 7.351 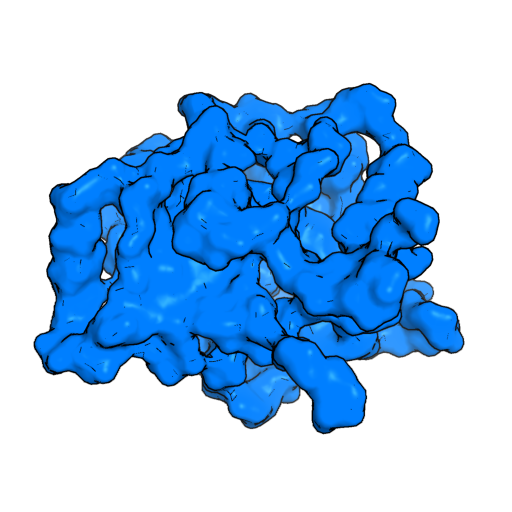1.00 5.48 184 LEU A CA 1
ATOM 1452 C C . LEU A 1 184 ? 2.130 23.608 7.749 1.00 6.20 184 LEU A C 1
ATOM 1453 O O . LEU A 1 184 ? 2.334 23.038 8.820 1.00 8.72 184 LEU A O 1
ATOM 1458 N N . GLY A 1 185 ? 3.088 23.892 6.871 1.00 5.59 185 GLY A N 1
ATOM 1459 C CA . GLY A 1 185 ? 4.472 23.555 7.129 1.00 5.68 185 GLY A CA 1
ATOM 1460 C C . GLY A 1 185 ? 5.250 24.835 7.375 1.00 5.76 185 GLY A C 1
ATOM 1461 O O . GLY A 1 185 ? 4.695 25.931 7.275 1.00 7.14 185 GLY A O 1
ATOM 1462 N N . LYS A 1 186 ? 6.535 24.703 7.683 1.00 6.00 186 LYS A N 1
ATOM 1463 C CA . LYS A 1 186 ? 7.386 25.856 7.962 1.00 4.92 186 LYS A CA 1
ATOM 1464 C C . LYS A 1 186 ? 7.409 26.897 6.841 1.00 6.09 186 LYS A C 1
ATOM 1465 O O . LYS A 1 186 ? 7.314 28.094 7.103 1.00 4.21 186 LYS A O 1
ATOM 1471 N N . ALA A 1 187 ? 7.536 26.447 5.596 1.00 5.89 187 ALA A N 1
ATOM 1472 C CA . ALA A 1 187 ? 7.576 27.370 4.466 1.00 7.35 187 ALA A CA 1
ATOM 1473 C C . ALA A 1 187 ? 6.299 28.204 4.372 1.00 7.10 187 ALA A C 1
ATOM 1474 O O . ALA A 1 187 ? 6.354 29.424 4.196 1.00 8.09 187 ALA A O 1
ATOM 1476 N N . GLU A 1 188 ? 5.152 27.540 4.488 1.00 7.30 188 GLU A N 1
ATOM 1477 C CA . GLU A 1 188 ? 3.856 28.210 4.415 1.00 7.22 188 GLU A CA 1
ATOM 1478 C C . GLU A 1 188 ? 3.684 29.214 5.551 1.00 6.78 188 GLU A C 1
ATOM 1479 O O . GLU A 1 188 ? 3.168 30.318 5.347 1.00 6.09 188 GLU A O 1
ATOM 1485 N N . ILE A 1 189 ? 4.115 28.829 6.748 1.00 5.74 189 ILE A N 1
ATOM 1486 C CA . ILE A 1 189 ? 4.014 29.706 7.906 1.00 4.39 189 ILE A CA 1
ATOM 1487 C C . ILE A 1 189 ? 4.859 30.957 7.683 1.00 5.00 189 ILE A C 1
ATOM 1488 O O . ILE A 1 189 ? 4.384 32.072 7.898 1.00 3.92 189 ILE A O 1
ATOM 1493 N N . GLU A 1 190 ? 6.100 30.784 7.237 1.00 3.76 190 GLU A N 1
ATOM 1494 C CA . GLU A 1 190 ? 6.944 31.946 6.978 1.00 5.17 190 GLU A CA 1
ATOM 1495 C C . GLU A 1 190 ? 6.316 32.821 5.897 1.00 5.43 190 GLU A C 1
ATOM 1496 O O . GLU A 1 190 ? 6.349 34.045 5.990 1.00 4.49 190 GLU A O 1
ATOM 1502 N N . ALA A 1 191 ? 5.739 32.196 4.875 1.00 5.71 191 ALA A N 1
ATOM 1503 C CA . ALA A 1 191 ? 5.114 32.957 3.802 1.00 5.11 191 ALA A CA 1
ATOM 1504 C C . ALA A 1 191 ? 4.022 33.863 4.361 1.00 5.09 191 ALA A C 1
ATOM 1505 O O . ALA A 1 191 ? 3.923 35.030 3.984 1.00 6.29 191 ALA A O 1
ATOM 1507 N N . GLN A 1 192 ? 3.204 33.331 5.265 1.00 4.99 192 GLN A N 1
ATOM 1508 C CA . GLN A 1 192 ? 2.132 34.123 5.860 1.00 5.00 192 GLN A CA 1
ATOM 1509 C C . GLN A 1 192 ? 2.673 35.253 6.729 1.00 4.35 192 GLN A C 1
ATOM 1510 O O . GLN A 1 192 ? 2.097 36.337 6.762 1.00 3.42 192 GLN A O 1
ATOM 1516 N N . LEU A 1 193 ? 3.774 35.006 7.435 1.00 3.98 193 LEU A N 1
ATOM 1517 C CA . LEU A 1 193 ? 4.357 36.045 8.280 1.00 4.04 193 LEU A CA 1
ATOM 1518 C C . LEU A 1 193 ? 4.912 37.156 7.398 1.00 4.12 193 LEU A C 1
ATOM 1519 O O . LEU A 1 193 ? 4.794 38.338 7.727 1.00 4.37 193 LEU A O 1
ATOM 1524 N N . ARG A 1 194 ? 5.516 36.785 6.274 1.00 4.28 194 ARG A N 1
ATOM 1525 C CA . ARG A 1 194 ? 6.045 37.792 5.362 1.00 4.78 194 ARG A CA 1
ATOM 1526 C C . ARG A 1 194 ? 4.894 38.580 4.750 1.00 5.63 194 ARG A C 1
ATOM 1527 O O . ARG A 1 194 ? 4.924 39.810 4.707 1.00 6.97 194 ARG A O 1
ATOM 1535 N N . ARG A 1 195 ? 3.873 37.861 4.298 1.00 5.01 195 ARG A N 1
ATOM 1536 C CA . ARG A 1 195 ? 2.713 38.472 3.666 1.00 4.76 195 ARG A CA 1
ATOM 1537 C C . ARG A 1 195 ? 1.914 39.427 4.546 1.00 5.09 195 ARG A C 1
ATOM 1538 O O . ARG A 1 195 ? 1.649 40.567 4.157 1.00 4.75 195 ARG A O 1
ATOM 1546 N N . TYR A 1 196 ? 1.532 38.959 5.731 1.00 4.63 196 TYR A N 1
ATOM 1547 C CA . TYR A 1 196 ? 0.703 39.757 6.626 1.00 4.80 196 TYR A CA 1
ATOM 1548 C C . TYR A 1 196 ? 1.394 40.658 7.652 1.00 4.14 196 TYR A C 1
ATOM 1549 O O . TYR A 1 196 ? 0.765 41.569 8.188 1.00 5.75 196 TYR A O 1
ATOM 1558 N N . LEU A 1 197 ? 2.673 40.416 7.925 1.00 4.00 197 LEU A N 1
ATOM 1559 C CA . LEU A 1 197 ? 3.400 41.250 8.872 1.00 4.15 197 LEU A CA 1
ATOM 1560 C C . LEU A 1 197 ? 4.483 42.059 8.166 1.00 5.10 197 LEU A C 1
ATOM 1561 O O . LEU A 1 197 ? 5.058 42.980 8.741 1.00 5.97 197 LEU A O 1
ATOM 1566 N N . GLY A 1 198 ? 4.752 41.710 6.913 1.00 4.97 198 GLY A N 1
ATOM 1567 C CA . GLY A 1 198 ? 5.748 42.427 6.141 1.00 4.46 198 GLY A CA 1
ATOM 1568 C C . GLY A 1 198 ? 7.182 42.240 6.591 1.00 3.95 198 GLY A C 1
ATOM 1569 O O . GLY A 1 198 ? 8.038 43.072 6.294 1.00 6.21 198 GLY A O 1
ATOM 1570 N N . ILE A 1 199 ? 7.460 41.159 7.311 1.00 4.89 199 ILE A N 1
ATOM 1571 C CA . ILE A 1 199 ? 8.822 40.924 7.766 1.00 5.91 199 ILE A CA 1
ATOM 1572 C C . ILE A 1 199 ? 9.659 40.276 6.663 1.00 4.98 199 ILE A C 1
ATOM 1573 O O . ILE A 1 199 ? 9.117 39.773 5.673 1.00 5.02 199 ILE A O 1
ATOM 1578 N N . GLU A 1 200 ? 10.980 40.319 6.821 1.00 4.78 200 GLU A N 1
ATOM 1579 C CA . GLU A 1 200 ? 11.896 39.778 5.820 1.00 6.74 200 GLU A CA 1
ATOM 1580 C C . GLU A 1 200 ? 12.682 38.549 6.247 1.00 6.67 200 GLU A C 1
ATOM 1581 O O . GLU A 1 200 ? 13.051 37.725 5.407 1.00 7.63 200 GLU A O 1
ATOM 1587 N N . LYS A 1 201 ? 12.952 38.430 7.542 1.00 4.58 201 LYS A N 1
ATOM 1588 C CA . LYS A 1 201 ? 13.712 37.295 8.048 1.00 4.95 201 LYS A CA 1
ATOM 1589 C C . LYS A 1 201 ? 13.122 36.768 9.344 1.00 4.25 201 LYS A C 1
ATOM 1590 O O . LYS A 1 201 ? 12.878 37.527 10.281 1.00 4.88 201 LYS A O 1
ATOM 1596 N N . VAL A 1 202 ? 12.887 35.462 9.383 1.00 3.69 202 VAL A N 1
ATOM 1597 C CA . VAL A 1 202 ? 12.350 34.818 10.567 1.00 3.34 202 VAL A CA 1
ATOM 1598 C C . VAL A 1 202 ? 13.475 34.087 11.280 1.00 4.32 202 VAL A C 1
ATOM 1599 O O . VAL A 1 202 ? 14.175 33.263 10.685 1.00 4.17 202 VAL A O 1
ATOM 1603 N N . LEU A 1 203 ? 13.650 34.404 12.557 1.00 1.78 203 LEU A N 1
ATOM 1604 C CA . LEU A 1 203 ? 14.689 33.789 13.373 1.00 4.25 203 LEU A CA 1
ATOM 1605 C C . LEU A 1 203 ? 14.037 32.744 14.267 1.00 4.05 203 LEU A C 1
ATOM 1606 O O . LEU A 1 203 ? 13.302 33.081 15.199 1.00 4.47 203 LEU A O 1
ATOM 1611 N N . TRP A 1 204 ? 14.313 31.476 13.989 1.00 3.92 204 TRP A N 1
ATOM 1612 C CA . TRP A 1 204 ? 13.721 30.388 14.756 1.00 4.79 204 TRP A CA 1
ATOM 1613 C C . TRP A 1 204 ? 14.532 29.873 15.934 1.00 5.21 204 TRP A C 1
ATOM 1614 O O . TRP A 1 204 ? 15.562 29.223 15.749 1.00 6.79 204 TRP A O 1
ATOM 1625 N N . LEU A 1 205 ? 14.060 30.155 17.145 1.00 6.32 205 LEU A N 1
ATOM 1626 C CA . LEU A 1 205 ? 14.722 29.658 18.347 1.00 4.27 205 LEU A CA 1
ATOM 1627 C C . LEU A 1 205 ? 14.159 28.261 18.593 1.00 5.52 205 LEU A C 1
ATOM 1628 O O . LEU A 1 205 ? 13.290 27.804 17.847 1.00 5.36 205 LEU A O 1
ATOM 1633 N N . GLY A 1 206 ? 14.632 27.593 19.639 1.00 4.63 206 GLY A N 1
ATOM 1634 C CA . GLY A 1 206 ? 14.177 26.239 19.903 1.00 6.46 206 GLY A CA 1
ATOM 1635 C C . GLY A 1 206 ? 13.039 26.015 20.878 1.00 5.95 206 GLY A C 1
ATOM 1636 O O . GLY A 1 206 ? 11.888 26.367 20.610 1.00 6.88 206 GLY A O 1
ATOM 1637 N N . ASP A 1 207 ? 13.366 25.398 22.009 1.00 7.18 207 ASP A N 1
ATOM 1638 C CA . ASP A 1 207 ? 12.382 25.093 23.042 1.00 6.32 207 ASP A CA 1
ATOM 1639 C C . ASP A 1 207 ? 12.186 26.263 23.997 1.00 7.73 207 ASP A C 1
ATOM 1640 O O . ASP A 1 207 ? 13.007 27.178 24.052 1.00 9.18 207 ASP A O 1
ATOM 1645 N N . GLY A 1 208 ? 11.090 26.216 24.746 1.00 7.79 208 GLY A N 1
ATOM 1646 C CA . GLY A 1 208 ? 10.788 27.262 25.708 1.00 8.75 208 GLY A CA 1
ATOM 1647 C C . GLY A 1 208 ? 11.140 26.839 27.123 1.00 8.79 208 GLY A C 1
ATOM 1648 O O . GLY A 1 208 ? 11.968 25.945 27.315 1.00 8.39 208 GLY A O 1
ATOM 1649 N N . ILE A 1 209 ? 10.506 27.466 28.113 1.00 8.73 209 ILE A N 1
ATOM 1650 C CA . ILE A 1 209 ? 10.782 27.158 29.518 1.00 7.39 209 ILE A CA 1
ATOM 1651 C C . ILE A 1 209 ? 9.812 26.157 30.140 1.00 6.99 209 ILE A C 1
ATOM 1652 O O . ILE A 1 209 ? 8.794 25.800 29.548 1.00 7.14 209 ILE A O 1
ATOM 1657 N N . ALA A 1 210 ? 10.140 25.717 31.350 1.00 5.96 210 ALA A N 1
ATOM 1658 C CA . ALA A 1 210 ? 9.329 24.744 32.072 1.00 6.99 210 ALA A CA 1
ATOM 1659 C C . ALA A 1 210 ? 8.014 25.301 32.608 1.00 8.80 210 ALA A C 1
ATOM 1660 O O . ALA A 1 210 ? 7.909 26.486 32.933 1.00 8.74 210 ALA A O 1
ATOM 1662 N N . GLY A 1 211 ? 7.017 24.423 32.699 1.00 8.65 211 GLY A N 1
ATOM 1663 C CA . GLY A 1 211 ? 5.708 24.799 33.213 1.00 9.06 211 GLY A CA 1
ATOM 1664 C C . GLY A 1 211 ? 4.873 25.635 32.262 1.00 10.25 211 GLY A C 1
ATOM 1665 O O . GLY A 1 211 ? 3.781 26.081 32.608 1.00 9.49 211 GLY A O 1
ATOM 1666 N N . ASP A 1 212 ? 5.389 25.825 31.054 1.00 10.59 212 ASP A N 1
ATOM 1667 C CA . ASP A 1 212 ? 4.734 26.623 30.026 1.00 10.53 212 ASP A CA 1
ATOM 1668 C C . ASP A 1 212 ? 3.677 25.837 29.243 1.00 12.95 212 ASP A C 1
ATOM 1669 O O . ASP A 1 212 ? 3.983 24.821 28.621 1.00 15.50 212 ASP A O 1
ATOM 1674 N N . ASP A 1 213 ? 2.434 26.315 29.286 1.00 9.71 213 ASP A N 1
ATOM 1675 C CA . ASP A 1 213 ? 1.318 25.670 28.593 1.00 9.36 213 ASP A CA 1
ATOM 1676 C C . ASP A 1 213 ? 1.101 26.192 27.172 1.00 9.40 213 ASP A C 1
ATOM 1677 O O . ASP A 1 213 ? 0.174 25.758 26.485 1.00 10.10 213 ASP A O 1
ATOM 1682 N N . THR A 1 214 ? 1.947 27.119 26.732 1.00 8.53 214 THR A N 1
ATOM 1683 C CA . THR A 1 214 ? 1.816 27.683 25.389 1.00 7.53 214 THR A CA 1
ATOM 1684 C C . THR A 1 214 ? 2.677 26.931 24.381 1.00 6.68 214 THR A C 1
ATOM 1685 O O . THR A 1 214 ? 2.702 27.276 23.199 1.00 5.84 214 THR A O 1
ATOM 1689 N N . ASP A 1 215 ? 3.375 25.904 24.855 1.00 6.99 215 ASP A N 1
ATOM 1690 C CA . ASP A 1 215 ? 4.251 25.097 24.009 1.00 6.42 215 ASP A CA 1
ATOM 1691 C C . ASP A 1 215 ? 5.467 25.876 23.522 1.00 6.86 215 ASP A C 1
ATOM 1692 O O . ASP A 1 215 ? 5.882 25.752 22.365 1.00 7.80 215 ASP A O 1
ATOM 1697 N N . GLY A 1 216 ? 6.022 26.701 24.406 1.00 6.42 216 GLY A N 1
ATOM 1698 C CA . GLY A 1 216 ? 7.224 27.448 24.074 1.00 6.16 216 GLY A CA 1
ATOM 1699 C C . GLY A 1 216 ? 7.138 28.877 23.568 1.00 5.89 216 GLY A C 1
ATOM 1700 O O . GLY A 1 216 ? 7.923 29.258 22.705 1.00 6.25 216 GLY A O 1
ATOM 1701 N N . HIS A 1 217 ? 6.221 29.683 24.094 1.00 4.84 217 HIS A N 1
ATOM 1702 C CA . HIS A 1 217 ? 6.135 31.071 23.640 1.00 4.82 217 HIS A CA 1
ATOM 1703 C C . HIS A 1 217 ? 7.464 31.788 23.796 1.00 4.55 217 HIS A C 1
ATOM 1704 O O . HIS A 1 217 ? 8.111 31.709 24.841 1.00 5.04 217 HIS A O 1
ATOM 1711 N N . VAL A 1 218 ? 7.853 32.510 22.755 1.00 4.56 218 VAL A N 1
ATOM 1712 C CA . VAL A 1 218 ? 9.106 33.238 22.770 1.00 4.42 218 VAL A CA 1
ATOM 1713 C C . VAL A 1 218 ? 9.072 34.341 23.823 1.00 4.61 218 VAL A C 1
ATOM 1714 O O . VAL A 1 218 ? 10.098 34.647 24.433 1.00 4.94 218 VAL A O 1
ATOM 1718 N N . ASP A 1 219 ? 7.895 34.913 24.073 1.00 3.84 219 ASP A N 1
ATOM 1719 C CA . ASP A 1 219 ? 7.811 36.002 25.044 1.00 5.02 219 ASP A CA 1
ATOM 1720 C C . ASP A 1 219 ? 8.018 35.597 26.507 1.00 4.94 219 ASP A C 1
ATOM 1721 O O . ASP A 1 219 ? 7.799 36.395 27.417 1.00 3.85 219 ASP A O 1
ATOM 1726 N N . ASP A 1 220 ? 8.444 34.358 26.738 1.00 6.15 220 ASP A N 1
ATOM 1727 C CA . ASP A 1 220 ? 8.748 33.916 28.097 1.00 6.73 220 ASP A CA 1
ATOM 1728 C C . ASP A 1 220 ? 10.250 33.652 28.119 1.00 6.57 220 ASP A C 1
ATOM 1729 O O . ASP A 1 220 ? 10.788 33.153 29.108 1.00 6.03 220 ASP A O 1
ATOM 1742 N N . ALA A 1 222 ? 12.903 35.242 25.073 1.00 4.90 222 ALA A N 1
ATOM 1743 C CA . ALA A 1 222 ? 13.710 36.209 24.340 1.00 3.77 222 ALA A CA 1
ATOM 1744 C C . ALA A 1 222 ? 12.862 37.335 23.765 1.00 4.27 222 ALA A C 1
ATOM 1745 O O . ALA A 1 222 ? 11.741 37.106 23.297 1.00 4.60 222 ALA A O 1
ATOM 1747 N N . ARG A 1 223 ? 13.407 38.550 23.788 1.00 4.04 223 ARG A N 1
ATOM 1748 C CA . ARG A 1 223 ? 12.688 39.731 23.306 1.00 3.70 223 ARG A CA 1
ATOM 1749 C C . ARG A 1 223 ? 13.607 40.777 22.674 1.00 3.65 223 ARG A C 1
ATOM 1750 O O . ARG A 1 223 ? 14.714 41.011 23.149 1.00 3.65 223 ARG A O 1
ATOM 1758 N N . PHE A 1 224 ? 13.147 41.412 21.601 1.00 3.52 224 PHE A N 1
ATOM 1759 C CA . PHE A 1 224 ? 13.932 42.481 20.995 1.00 2.76 224 PHE A CA 1
ATOM 1760 C C . PHE A 1 224 ? 13.756 43.685 21.923 1.00 2.70 224 PHE A C 1
ATOM 1761 O O . PHE A 1 224 ? 12.660 43.908 22.434 1.00 4.16 224 PHE A O 1
ATOM 1769 N N . VAL A 1 225 ? 14.827 44.441 22.163 1.00 4.52 225 VAL A N 1
ATOM 1770 C CA . VAL A 1 225 ? 14.744 45.636 23.007 1.00 4.65 225 VAL A CA 1
ATOM 1771 C C . VAL A 1 225 ? 15.028 46.857 22.137 1.00 5.38 225 VAL A C 1
ATOM 1772 O O . VAL A 1 225 ? 14.677 47.982 22.488 1.00 6.15 225 VAL A O 1
ATOM 1776 N N . ASN A 1 226 ? 15.692 46.616 21.012 1.00 2.62 226 ASN A N 1
ATOM 1777 C CA . ASN A 1 226 ? 15.975 47.643 20.017 1.00 3.13 226 ASN A CA 1
ATOM 1778 C C . ASN A 1 226 ? 16.256 46.934 18.695 1.00 4.07 226 ASN A C 1
ATOM 1779 O O . ASN A 1 226 ? 16.269 45.702 18.633 1.00 4.32 226 ASN A O 1
ATOM 1784 N N . GLU A 1 227 ? 16.456 47.711 17.640 1.00 4.36 227 GLU A N 1
ATOM 1785 C CA . GLU A 1 227 ? 16.683 47.184 16.301 1.00 8.30 227 GLU A CA 1
ATOM 1786 C C . GLU A 1 227 ? 17.669 46.026 16.161 1.00 7.52 227 GLU A C 1
ATOM 1787 O O . GLU A 1 227 ? 17.453 45.121 15.351 1.00 6.33 227 GLU A O 1
ATOM 1793 N N . ASN A 1 228 ? 18.751 46.045 16.932 1.00 6.81 228 ASN A N 1
ATOM 1794 C CA . ASN A 1 228 ? 19.735 44.975 16.826 1.00 6.58 228 ASN A CA 1
ATOM 1795 C C . ASN A 1 228 ? 20.116 44.324 18.147 1.00 5.54 228 ASN A C 1
ATOM 1796 O O . ASN A 1 228 ? 21.176 43.709 18.254 1.00 5.28 228 ASN A O 1
ATOM 1801 N N . THR A 1 229 ? 19.244 44.429 19.147 1.00 3.40 229 THR A N 1
ATOM 1802 C CA . THR A 1 229 ? 19.542 43.835 20.445 1.00 3.33 229 THR A CA 1
ATOM 1803 C C . THR A 1 229 ? 18.427 42.945 20.976 1.00 3.59 229 THR A C 1
ATOM 1804 O O . THR A 1 229 ? 17.262 43.339 21.011 1.00 4.72 229 THR A O 1
ATOM 1808 N N . VAL A 1 230 ? 18.801 41.737 21.385 1.00 3.61 230 VAL A N 1
ATOM 1809 C CA . VAL A 1 230 ? 17.853 40.782 21.932 1.00 4.58 230 VAL A CA 1
ATOM 1810 C C . VAL A 1 230 ? 18.222 40.453 23.368 1.00 5.84 230 VAL A C 1
ATOM 1811 O O . VAL A 1 230 ? 19.388 40.188 23.671 1.00 5.07 230 VAL A O 1
ATOM 1815 N N . VAL A 1 231 ? 17.236 40.501 24.256 1.00 4.68 231 VAL A N 1
ATOM 1816 C CA . VAL A 1 231 ? 17.479 40.140 25.642 1.00 4.57 231 VAL A CA 1
ATOM 1817 C C . VAL A 1 231 ? 16.966 38.714 25.765 1.00 4.81 231 VAL A C 1
ATOM 1818 O O . VAL A 1 231 ? 15.902 38.381 25.239 1.00 5.57 231 VAL A O 1
ATOM 1822 N N . ILE A 1 232 ? 17.736 37.863 26.425 1.00 4.23 232 ILE A N 1
ATOM 1823 C CA . ILE A 1 232 ? 17.316 36.486 26.594 1.00 3.96 232 ILE A CA 1
ATOM 1824 C C . ILE A 1 232 ? 17.585 36.004 28.006 1.00 5.20 232 ILE A C 1
ATOM 1825 O O . ILE A 1 232 ? 18.640 36.269 28.585 1.00 4.67 232 ILE A O 1
ATOM 1830 N N . ALA A 1 233 ? 16.601 35.312 28.567 1.00 4.86 233 ALA A N 1
ATOM 1831 C CA . ALA A 1 233 ? 16.722 34.778 29.911 1.00 4.90 233 ALA A CA 1
ATOM 1832 C C . ALA A 1 233 ? 17.741 33.656 29.900 1.00 5.81 233 ALA A C 1
ATOM 1833 O O . ALA A 1 233 ? 17.738 32.805 29.006 1.00 6.30 233 ALA A O 1
ATOM 1835 N N . VAL A 1 234 ? 18.622 33.660 30.890 1.00 5.53 234 VAL A N 1
ATOM 1836 C CA . VAL A 1 234 ? 19.638 32.627 30.986 1.00 8.52 234 VAL A CA 1
ATOM 1837 C C . VAL A 1 234 ? 19.696 32.102 32.412 1.00 9.19 234 VAL A C 1
ATOM 1838 O O . VAL A 1 234 ? 19.838 32.871 33.362 1.00 11.28 234 VAL A O 1
ATOM 1842 N N . GLU A 1 235 ? 19.549 30.790 32.558 1.00 8.42 235 GLU A N 1
ATOM 1843 C CA . GLU A 1 235 ? 19.595 30.155 33.868 1.00 8.90 235 GLU A CA 1
ATOM 1844 C C . GLU A 1 235 ? 21.037 29.767 34.159 1.00 9.53 235 GLU A C 1
ATOM 1845 O O . GLU A 1 235 ? 21.724 29.221 33.295 1.00 9.92 235 GLU A O 1
ATOM 1851 N N . GLU A 1 236 ? 21.507 30.053 35.368 1.00 11.02 236 GLU A N 1
ATOM 1852 C CA . GLU A 1 236 ? 22.886 29.723 35.712 1.00 12.13 236 GLU A CA 1
ATOM 1853 C C . GLU A 1 236 ? 23.028 28.466 36.560 1.00 10.25 236 GLU A C 1
ATOM 1854 O O . GLU A 1 236 ? 24.141 28.011 36.812 1.00 10.15 236 GLU A O 1
ATOM 1860 N N . ASP A 1 237 ? 21.907 27.901 36.999 1.00 10.87 237 ASP A N 1
ATOM 1861 C CA . ASP A 1 237 ? 21.950 26.682 37.800 1.00 10.44 237 ASP A CA 1
ATOM 1862 C C . ASP A 1 237 ? 21.930 25.484 36.852 1.00 10.44 237 ASP A C 1
ATOM 1863 O O . ASP A 1 237 ? 20.903 25.187 36.241 1.00 9.23 237 ASP A O 1
ATOM 1868 N N . PRO A 1 238 ? 23.065 24.780 36.719 1.00 9.33 238 PRO A N 1
ATOM 1869 C CA . PRO A 1 238 ? 23.159 23.613 35.834 1.00 10.09 238 PRO A CA 1
ATOM 1870 C C . PRO A 1 238 ? 22.134 22.516 36.121 1.00 11.05 238 PRO A C 1
ATOM 1871 O O . PRO A 1 238 ? 21.814 21.715 35.243 1.00 11.93 238 PRO A O 1
ATOM 1875 N N . GLU A 1 239 ? 21.623 22.479 37.348 1.00 12.05 239 GLU A N 1
ATOM 1876 C CA . GLU A 1 239 ? 20.655 21.458 37.736 1.00 12.70 239 GLU A CA 1
ATOM 1877 C C . GLU A 1 239 ? 19.201 21.834 37.463 1.00 12.33 239 GLU A C 1
ATOM 1878 O O . GLU A 1 239 ? 18.309 20.991 37.554 1.00 12.95 239 GLU A O 1
ATOM 1884 N N . ASP A 1 240 ? 18.965 23.098 37.131 1.00 9.64 240 ASP A N 1
ATOM 1885 C CA . ASP A 1 240 ? 17.617 23.569 36.849 1.00 10.07 240 ASP A CA 1
ATOM 1886 C C . ASP A 1 240 ? 17.147 23.090 35.479 1.00 9.50 240 ASP A C 1
ATOM 1887 O O . ASP A 1 240 ? 17.930 23.029 34.533 1.00 9.08 240 ASP A O 1
ATOM 1892 N N . GLU A 1 241 ? 15.859 22.774 35.376 1.00 10.06 241 GLU A N 1
ATOM 1893 C CA . GLU A 1 241 ? 15.274 22.284 34.132 1.00 10.59 241 GLU A CA 1
ATOM 1894 C C . GLU A 1 241 ? 15.419 23.226 32.935 1.00 9.81 241 GLU A C 1
ATOM 1895 O O . GLU A 1 241 ? 15.465 22.773 31.789 1.00 10.13 241 GLU A O 1
ATOM 1901 N N . ASN A 1 242 ? 15.489 24.529 33.188 1.00 7.70 242 ASN A N 1
ATOM 1902 C CA . ASN A 1 242 ? 15.614 25.492 32.099 1.00 5.58 242 ASN A CA 1
ATOM 1903 C C . ASN A 1 242 ? 17.045 25.741 31.651 1.00 5.55 242 ASN A C 1
ATOM 1904 O O . ASN A 1 242 ? 17.273 26.409 30.641 1.00 5.35 242 ASN A O 1
ATOM 1909 N N . TYR A 1 243 ? 18.010 25.203 32.389 1.00 5.59 243 TYR A N 1
ATOM 1910 C CA . TYR A 1 243 ? 19.415 25.411 32.050 1.00 6.72 243 TYR A CA 1
ATOM 1911 C C . TYR A 1 243 ? 19.737 25.065 30.597 1.00 6.05 243 TYR A C 1
ATOM 1912 O O . TYR A 1 243 ? 20.195 25.915 29.838 1.00 6.76 243 TYR A O 1
ATOM 1921 N N . LYS A 1 244 ? 19.494 23.816 30.215 1.00 7.79 244 LYS A N 1
ATOM 1922 C CA . LYS A 1 244 ? 19.785 23.365 28.857 1.00 8.27 244 LYS A CA 1
ATOM 1923 C C . LYS A 1 244 ? 19.068 24.152 27.752 1.00 8.26 244 LYS A C 1
ATOM 1924 O O . LYS A 1 244 ? 19.714 24.686 26.847 1.00 8.31 244 LYS A O 1
ATOM 1930 N N . PRO A 1 245 ? 17.729 24.245 27.814 1.00 9.71 245 PRO A N 1
ATOM 1931 C CA . PRO A 1 245 ? 16.961 24.974 26.797 1.00 9.30 245 PRO A CA 1
ATOM 1932 C C . PRO A 1 245 ? 17.422 26.416 26.597 1.00 8.15 245 PRO A C 1
ATOM 1933 O O . PRO A 1 245 ? 17.562 26.883 25.466 1.00 8.54 245 PRO A O 1
ATOM 1937 N N . LEU A 1 246 ? 17.649 27.125 27.696 1.00 6.98 246 LEU A N 1
ATOM 1938 C CA . LEU A 1 246 ? 18.079 28.512 27.600 1.00 5.28 246 LEU A CA 1
ATOM 1939 C C . LEU A 1 246 ? 19.506 28.623 27.069 1.00 4.76 246 LEU A C 1
ATOM 1940 O O . LEU A 1 246 ? 19.828 29.562 26.345 1.00 6.12 246 LEU A O 1
ATOM 1945 N N . ARG A 1 247 ? 20.355 27.657 27.415 1.00 5.49 247 ARG A N 1
ATOM 1946 C CA . ARG A 1 247 ? 21.734 27.662 26.947 1.00 6.64 247 ARG A CA 1
ATOM 1947 C C . ARG A 1 247 ? 21.790 27.472 25.438 1.00 7.04 247 ARG A C 1
ATOM 1948 O O . ARG A 1 247 ? 22.526 28.173 24.735 1.00 7.25 247 ARG A O 1
ATOM 1956 N N . GLU A 1 248 ? 21.007 26.522 24.941 1.00 6.99 248 GLU A N 1
ATOM 1957 C CA . GLU A 1 248 ? 20.972 26.240 23.512 1.00 8.29 248 GLU A CA 1
ATOM 1958 C C . GLU A 1 248 ? 20.494 27.461 22.740 1.00 7.80 248 GLU A C 1
ATOM 1959 O O . GLU A 1 248 ? 21.036 27.789 21.688 1.00 8.63 248 GLU A O 1
ATOM 1965 N N . ASN A 1 249 ? 19.480 28.141 23.263 1.00 6.55 249 ASN A N 1
ATOM 1966 C CA . ASN A 1 249 ? 18.968 29.316 22.576 1.00 5.85 249 ASN A CA 1
ATOM 1967 C C . ASN A 1 249 ? 19.900 30.513 22.661 1.00 6.20 249 ASN A C 1
ATOM 1968 O O . ASN A 1 249 ? 19.962 31.318 21.731 1.00 5.57 249 ASN A O 1
ATOM 1973 N N . TYR A 1 250 ? 20.632 30.631 23.765 1.00 7.17 250 TYR A N 1
ATOM 1974 C CA . TYR A 1 250 ? 21.575 31.732 23.916 1.00 7.97 250 TYR A CA 1
ATOM 1975 C C . TYR A 1 250 ? 22.691 31.550 22.892 1.00 7.96 250 TYR A C 1
ATOM 1976 O O . TYR A 1 250 ? 23.053 32.488 22.182 1.00 7.14 250 TYR A O 1
ATOM 1985 N N . GLU A 1 251 ? 23.235 30.338 22.816 1.00 7.08 251 GLU A N 1
ATOM 1986 C CA . GLU A 1 251 ? 24.303 30.065 21.865 1.00 8.28 251 GLU A CA 1
ATOM 1987 C C . GLU A 1 251 ? 23.803 30.249 20.436 1.00 8.37 251 GLU A C 1
ATOM 1988 O O . GLU A 1 251 ? 24.535 30.732 19.573 1.00 8.15 251 GLU A O 1
ATOM 1994 N N . LEU A 1 252 ? 22.550 29.877 20.188 1.00 7.51 252 LEU A N 1
ATOM 1995 C CA . LEU A 1 252 ? 21.978 30.036 18.856 1.00 7.19 252 LEU A CA 1
ATOM 1996 C C . LEU A 1 252 ? 21.910 31.523 18.512 1.00 7.23 252 LEU A C 1
ATOM 1997 O O . LEU A 1 252 ? 22.301 31.937 17.419 1.00 6.30 252 LEU A O 1
ATOM 2002 N N . LEU A 1 253 ? 21.419 32.332 19.446 1.00 6.96 253 LEU A N 1
ATOM 2003 C CA . LEU A 1 253 ? 21.324 33.771 19.218 1.00 7.03 253 LEU A CA 1
ATOM 2004 C C . LEU A 1 253 ? 22.679 34.394 18.922 1.00 7.47 253 LEU A C 1
ATOM 2005 O O . LEU A 1 253 ? 22.772 35.368 18.173 1.00 6.96 253 LEU A O 1
ATOM 2010 N N . LYS A 1 254 ? 23.732 33.836 19.509 1.00 6.43 254 LYS A N 1
ATOM 2011 C CA . LYS A 1 254 ? 25.073 34.366 19.297 1.00 7.08 254 LYS A CA 1
ATOM 2012 C C . LYS A 1 254 ? 25.598 34.103 17.884 1.00 7.97 254 LYS A C 1
ATOM 2013 O O . LYS A 1 254 ? 26.666 34.591 17.518 1.00 9.66 254 LYS A O 1
ATOM 2019 N N . THR A 1 255 ? 24.844 33.339 17.095 1.00 7.39 255 THR A N 1
ATOM 2020 C CA . THR A 1 255 ? 25.235 33.040 15.717 1.00 8.14 255 THR A CA 1
ATOM 2021 C C . THR A 1 255 ? 24.268 33.694 14.730 1.00 7.53 255 THR A C 1
ATOM 2022 O O . THR A 1 255 ? 24.487 33.654 13.518 1.00 9.60 255 THR A O 1
ATOM 2034 N N . THR A 1 257 ? 22.187 36.790 12.852 1.00 6.69 257 THR A N 1
ATOM 2035 C CA . THR A 1 257 ? 22.525 38.128 12.387 1.00 8.35 257 THR A CA 1
ATOM 2036 C C . THR A 1 257 ? 21.320 38.897 11.869 1.00 7.31 257 THR A C 1
ATOM 2037 O O . THR A 1 257 ? 20.264 38.322 11.612 1.00 7.55 257 THR A O 1
ATOM 2041 N N . GLY A 1 258 ? 21.498 40.204 11.718 1.00 7.53 258 GLY A N 1
ATOM 2042 C CA . GLY A 1 258 ? 20.436 41.039 11.200 1.00 7.49 258 GLY A CA 1
ATOM 2043 C C . GLY A 1 258 ? 20.466 40.965 9.688 1.00 7.06 258 GLY A C 1
ATOM 2044 O O . GLY A 1 258 ? 21.227 40.178 9.115 1.00 7.76 258 GLY A O 1
ATOM 2045 N N . LEU A 1 259 ? 19.648 41.777 9.030 1.00 7.65 259 LEU A N 1
ATOM 2046 C CA . LEU A 1 259 ? 19.612 41.773 7.570 1.00 9.20 259 LEU A CA 1
ATOM 2047 C C . LEU A 1 259 ? 20.971 42.162 6.985 1.00 10.18 259 LEU A C 1
ATOM 2048 O O . LEU A 1 259 ? 21.326 41.736 5.883 1.00 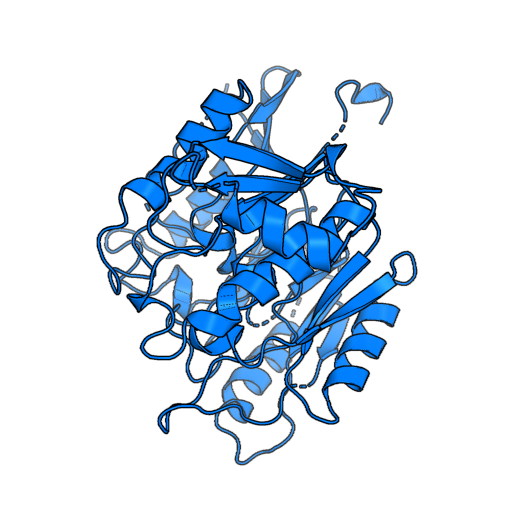10.60 259 LEU A O 1
ATOM 2053 N N . ASP A 1 260 ? 21.729 42.963 7.732 1.00 10.18 260 ASP A N 1
ATOM 2054 C CA . ASP A 1 260 ? 23.050 43.409 7.288 1.00 11.27 260 ASP A CA 1
ATOM 2055 C C . ASP A 1 260 ? 24.137 42.360 7.499 1.00 11.68 260 ASP A C 1
ATOM 2056 O O . ASP A 1 260 ? 25.310 42.609 7.219 1.00 12.22 260 ASP A O 1
ATOM 2061 N N . GLY A 1 261 ? 23.745 41.193 7.999 1.00 11.82 261 GLY A N 1
ATOM 2062 C CA . GLY A 1 261 ? 24.705 40.131 8.234 1.00 11.85 261 GLY A CA 1
ATOM 2063 C C . GLY A 1 261 ? 25.581 40.369 9.452 1.00 12.33 261 GLY A C 1
ATOM 2064 O O . GLY A 1 261 ? 26.538 39.635 9.684 1.00 12.25 261 GLY A O 1
ATOM 2065 N N . LYS A 1 262 ? 25.253 41.395 10.229 1.00 12.88 262 LYS A N 1
ATOM 2066 C CA . LYS A 1 262 ? 26.012 41.730 11.430 1.00 12.46 262 LYS A CA 1
ATOM 2067 C C . LYS A 1 262 ? 25.443 40.990 12.641 1.00 10.78 262 LYS A C 1
ATOM 2068 O O . LYS A 1 262 ? 24.231 40.829 12.769 1.00 9.82 262 LYS A O 1
ATOM 2074 N N . PRO A 1 263 ? 26.317 40.516 13.544 1.00 10.08 263 PRO A N 1
ATOM 2075 C CA . PRO A 1 263 ? 25.819 39.798 14.722 1.00 8.78 263 PRO A CA 1
ATOM 2076 C C . PRO A 1 263 ? 24.917 40.645 15.612 1.00 7.41 263 PRO A C 1
ATOM 2077 O O . PRO A 1 263 ? 25.197 41.816 15.869 1.00 9.41 263 PRO A O 1
ATOM 2081 N N . LEU A 1 264 ? 23.820 40.053 16.070 1.00 6.30 264 LEU A N 1
ATOM 2082 C CA . LEU A 1 264 ? 22.902 40.764 16.946 1.00 4.33 264 LEU A CA 1
ATOM 2083 C C . LEU A 1 264 ? 23.546 40.877 18.323 1.00 5.01 264 LEU A C 1
ATOM 2084 O O . LEU A 1 264 ? 24.327 40.014 18.723 1.00 6.96 264 LEU A O 1
ATOM 2089 N N . ASN A 1 265 ? 23.229 41.950 19.037 1.00 4.63 265 ASN A N 1
ATOM 2090 C CA . ASN A 1 265 ? 23.749 42.152 20.381 1.00 5.27 265 ASN A CA 1
ATOM 2091 C C . ASN A 1 265 ? 22.861 41.325 21.299 1.00 5.06 265 ASN A C 1
ATOM 2092 O O . ASN A 1 265 ? 21.637 41.419 21.226 1.00 5.91 265 ASN A O 1
ATOM 2097 N N . ILE A 1 266 ? 23.474 40.517 22.157 1.00 5.19 266 ILE A N 1
ATOM 2098 C CA . ILE A 1 266 ? 22.715 39.664 23.063 1.00 5.93 266 ILE A CA 1
ATOM 2099 C C . ILE A 1 266 ? 22.924 40.070 24.517 1.00 7.42 266 ILE A C 1
ATOM 2100 O O . ILE A 1 266 ? 24.047 40.041 25.024 1.00 8.74 266 ILE A O 1
ATOM 2105 N N . VAL A 1 267 ? 21.839 40.457 25.181 1.00 6.86 267 VAL A N 1
ATOM 2106 C CA . VAL A 1 267 ? 21.893 40.864 26.582 1.00 6.81 267 VAL A CA 1
ATOM 2107 C C . VAL A 1 267 ? 21.268 39.763 27.429 1.00 6.99 267 VAL A C 1
ATOM 2108 O O . VAL A 1 267 ? 20.139 39.347 27.175 1.00 6.21 267 VAL A O 1
ATOM 2112 N N . LYS A 1 268 ? 22.002 39.287 28.428 1.00 5.20 268 LYS A N 1
ATOM 2113 C CA . LYS A 1 268 ? 21.493 38.232 29.294 1.00 4.64 268 LYS A CA 1
ATOM 2114 C C . LYS A 1 268 ? 20.583 38.773 30.388 1.00 4.92 268 LYS A C 1
ATOM 2115 O O . LYS A 1 268 ? 20.840 39.831 30.968 1.00 7.28 268 LYS A O 1
ATOM 2121 N N . LEU A 1 269 ? 19.509 38.039 30.654 1.00 4.13 269 LEU A N 1
ATOM 2122 C CA . LEU A 1 269 ? 18.567 38.388 31.706 1.00 6.34 269 LEU A CA 1
ATOM 2123 C C . LEU A 1 269 ? 18.509 37.192 32.639 1.00 5.80 269 LEU A C 1
ATOM 2124 O O . LEU A 1 269 ? 18.653 36.051 32.204 1.00 7.52 269 LEU A O 1
ATOM 2129 N N . PRO A 1 270 ? 18.330 37.432 33.942 1.00 5.97 270 PRO A N 1
ATOM 2130 C CA . PRO A 1 270 ? 18.261 36.286 34.845 1.00 5.66 270 PRO A CA 1
ATOM 2131 C C . PRO A 1 270 ? 16.890 35.635 34.720 1.00 5.86 270 PRO A C 1
ATOM 2132 O O . PRO A 1 270 ? 15.998 36.177 34.064 1.00 4.89 270 PRO A O 1
ATOM 2144 N N . PRO A 1 272 ? 13.724 33.972 37.041 1.00 4.55 272 PRO A N 1
ATOM 2145 C CA . PRO A 1 272 ? 13.271 34.095 38.429 1.00 5.37 272 PRO A CA 1
ATOM 2146 C C . PRO A 1 272 ? 13.632 32.815 39.173 1.00 6.15 272 PRO A C 1
ATOM 2147 O O . PRO A 1 272 ? 13.818 31.770 38.547 1.00 6.37 272 PRO A O 1
ATOM 2151 N N . GLU A 1 273 ? 13.752 32.884 40.494 1.00 6.21 273 GLU A N 1
ATOM 2152 C CA . GLU A 1 273 ? 14.028 31.668 41.247 1.00 6.17 273 GLU A CA 1
ATOM 2153 C C . GLU A 1 273 ? 12.770 30.841 41.029 1.00 5.60 273 GLU A C 1
ATOM 2154 O O . GLU A 1 273 ? 11.690 31.395 40.856 1.00 5.59 273 GLU A O 1
ATOM 2160 N N . PRO A 1 274 ? 12.892 29.509 41.023 1.00 5.37 274 PRO A N 1
ATOM 2161 C CA . PRO A 1 274 ? 11.751 28.612 40.814 1.00 6.08 274 PRO A CA 1
ATOM 2162 C C . PRO A 1 274 ? 10.467 28.998 41.550 1.00 6.70 274 PRO A C 1
ATOM 2163 O O . PRO A 1 274 ? 10.484 29.274 42.750 1.00 8.19 274 PRO A O 1
ATOM 2167 N N . VAL A 1 275 ? 9.360 29.017 40.810 1.00 6.46 275 VAL A N 1
ATOM 2168 C CA . VAL A 1 275 ? 8.048 29.347 41.358 1.00 5.85 275 VAL A CA 1
ATOM 2169 C C . VAL A 1 275 ? 7.124 28.143 41.191 1.00 6.33 275 VAL A C 1
ATOM 2170 O O . VAL A 1 275 ? 6.966 27.611 40.089 1.00 6.24 275 VAL A O 1
ATOM 2174 N N . TYR A 1 276 ? 6.521 27.723 42.299 1.00 7.04 276 TYR A N 1
ATOM 2175 C CA . TYR A 1 276 ? 5.623 26.574 42.322 1.00 6.77 276 TYR A CA 1
ATOM 2176 C C . TYR A 1 276 ? 4.304 26.893 43.012 1.00 7.43 276 TYR A C 1
ATOM 2177 O O . TYR A 1 276 ? 4.210 27.838 43.792 1.00 7.65 276 TYR A O 1
ATOM 2186 N N . TYR A 1 277 ? 3.293 26.085 42.710 1.00 8.79 277 TYR A N 1
ATOM 2187 C CA . TYR A 1 277 ? 1.974 26.177 43.334 1.00 8.67 277 TYR A CA 1
ATOM 2188 C C . TYR A 1 277 ? 1.287 24.847 43.056 1.00 8.28 277 TYR A C 1
ATOM 2189 O O . TYR A 1 277 ? 1.340 24.341 41.935 1.00 8.68 277 TYR A O 1
ATOM 2198 N N . ASP A 1 278 ? 0.641 24.288 44.074 1.00 9.81 278 ASP A N 1
ATOM 2199 C CA . ASP A 1 278 ? -0.025 22.996 43.940 1.00 10.13 278 ASP A CA 1
ATOM 2200 C C . ASP A 1 278 ? 0.978 21.938 43.478 1.00 10.29 278 ASP A C 1
ATOM 2201 O O . ASP A 1 278 ? 0.616 20.964 42.820 1.00 11.35 278 ASP A O 1
ATOM 2206 N N . GLY A 1 279 ? 2.244 22.150 43.829 1.00 10.62 279 GLY A N 1
ATOM 2207 C CA . GLY A 1 279 ? 3.294 21.217 43.462 1.00 11.43 279 GLY A CA 1
ATOM 2208 C C . GLY A 1 279 ? 3.664 21.234 41.991 1.00 11.23 279 GLY A C 1
ATOM 2209 O O . GLY A 1 279 ? 4.323 20.315 41.503 1.00 11.86 279 GLY A O 1
ATOM 2210 N N . GLU A 1 280 ? 3.249 22.279 41.281 1.00 10.54 280 GLU A N 1
ATOM 2211 C CA . GLU A 1 280 ? 3.538 22.394 39.856 1.00 9.13 280 GLU A CA 1
ATOM 2212 C C . GLU A 1 280 ? 4.439 23.584 39.552 1.00 7.28 280 GLU A C 1
ATOM 2213 O O . GLU A 1 280 ? 4.265 24.669 40.108 1.00 7.94 280 GLU A O 1
ATOM 2219 N N . ARG A 1 281 ? 5.404 23.369 38.664 1.00 7.13 281 ARG A N 1
ATOM 2220 C CA . ARG A 1 281 ? 6.327 24.423 38.256 1.00 6.51 281 ARG A CA 1
ATOM 2221 C C . ARG A 1 281 ? 5.549 25.415 37.389 1.00 6.51 281 ARG A C 1
ATOM 2222 O O . ARG A 1 281 ? 4.822 25.014 36.478 1.00 6.55 281 ARG A O 1
ATOM 2230 N N . LEU A 1 282 ? 5.690 26.704 37.692 1.00 4.72 282 LEU A N 1
ATOM 2231 C CA . LEU A 1 282 ? 5.011 27.757 36.946 1.00 4.53 282 LEU A CA 1
ATOM 2232 C C . LEU A 1 282 ? 6.022 28.441 36.021 1.00 2.52 282 LEU A C 1
ATOM 2233 O O . LEU A 1 282 ? 7.198 28.560 36.357 1.00 4.15 282 LEU A O 1
ATOM 2238 N N . PRO A 1 283 ? 5.571 28.903 34.844 1.00 3.16 283 PRO A N 1
ATOM 2239 C CA . PRO A 1 283 ? 6.429 29.568 33.854 1.00 3.79 283 PRO A CA 1
ATOM 2240 C C . PRO A 1 283 ? 6.808 31.019 34.144 1.00 2.76 283 PRO A C 1
ATOM 2241 O O . PRO A 1 283 ? 6.646 31.896 33.296 1.00 3.68 283 PRO A O 1
ATOM 2245 N N . ALA A 1 284 ? 7.327 31.264 35.342 1.00 3.10 284 ALA A N 1
ATOM 2246 C CA 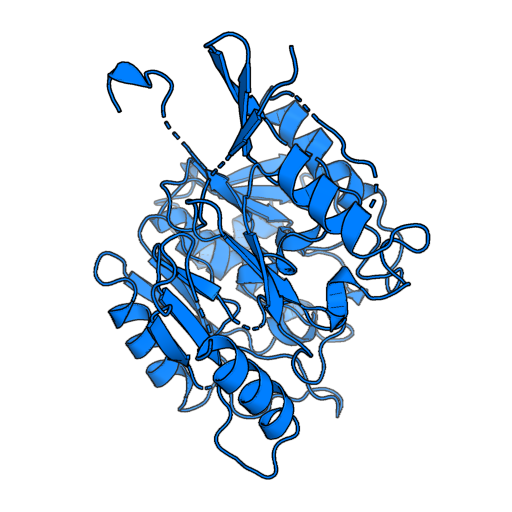. ALA A 1 284 ? 7.738 32.606 35.740 1.00 3.62 284 ALA A CA 1
ATOM 2247 C C . ALA A 1 284 ? 8.952 33.052 34.929 1.00 3.43 284 ALA A C 1
ATOM 2248 O O . ALA A 1 284 ? 9.946 32.330 34.838 1.00 5.12 284 ALA A O 1
ATOM 2250 N N . SER A 1 285 ? 8.876 34.244 34.347 1.00 3.73 285 SER A N 1
ATOM 2251 C CA . SER A 1 285 ? 9.983 34.761 33.555 1.00 3.37 285 SER A CA 1
ATOM 2252 C C . SER A 1 285 ? 9.973 36.277 33.424 1.00 4.85 285 SER A C 1
ATOM 2253 O O . SER A 1 285 ? 8.938 36.880 33.145 1.00 5.06 285 SER A O 1
ATOM 2256 N N . TYR A 1 286 ? 11.134 36.887 33.627 1.00 3.59 286 TYR A N 1
ATOM 2257 C CA . TYR A 1 286 ? 11.252 38.333 33.514 1.00 3.90 286 TYR A CA 1
ATOM 2258 C C . TYR A 1 286 ? 11.153 38.790 32.066 1.00 2.78 286 TYR A C 1
ATOM 2259 O O . TYR A 1 286 ? 10.966 39.974 31.804 1.00 3.98 286 TYR A O 1
ATOM 2268 N N . ALA A 1 287 ? 11.286 37.862 31.123 1.00 2.61 287 ALA A N 1
ATOM 2269 C CA . ALA A 1 287 ? 11.194 38.225 29.714 1.00 1.60 287 ALA A CA 1
ATOM 2270 C C . ALA A 1 287 ? 9.758 38.590 29.353 1.00 2.47 287 ALA A C 1
ATOM 2271 O O . ALA A 1 287 ? 9.508 39.186 28.305 1.00 1.83 287 ALA A O 1
ATOM 2273 N N . ASN A 1 288 ? 8.814 38.226 30.216 1.00 1.86 288 ASN A N 1
ATOM 2274 C CA . ASN A 1 288 ? 7.413 38.519 29.955 1.00 2.60 288 ASN A CA 1
ATOM 2275 C C . ASN A 1 288 ? 7.049 39.922 30.446 1.00 3.05 288 ASN A C 1
ATOM 2276 O O . ASN A 1 288 ? 6.032 40.121 31.110 1.00 3.14 288 ASN A O 1
ATOM 2281 N N . PHE A 1 289 ? 7.895 40.887 30.099 1.00 3.01 289 PHE A N 1
ATOM 2282 C CA . PHE A 1 289 ? 7.694 42.285 30.466 1.00 2.31 289 PHE A CA 1
ATOM 2283 C C . PHE A 1 289 ? 6.946 42.989 29.337 1.00 2.57 289 PHE A C 1
ATOM 2284 O O . PHE A 1 289 ? 6.829 42.459 28.232 1.00 1.71 289 PHE A O 1
ATOM 2292 N N . TYR A 1 290 ? 6.428 44.181 29.617 1.00 2.52 290 TYR A N 1
ATOM 2293 C CA . TYR A 1 290 ? 5.716 44.941 28.600 1.00 2.65 290 TYR A CA 1
ATOM 2294 C C . TYR A 1 290 ? 6.314 46.335 28.482 1.00 4.25 290 TYR A C 1
ATOM 2295 O O . TYR A 1 290 ? 6.533 47.012 29.491 1.00 5.50 290 TYR A O 1
ATOM 2304 N N . ILE A 1 291 ? 6.582 46.761 27.251 1.00 3.49 291 ILE A N 1
ATOM 2305 C CA . ILE A 1 291 ? 7.139 48.087 27.012 1.00 3.06 291 ILE A CA 1
ATOM 2306 C C . ILE A 1 291 ? 5.989 49.055 26.738 1.00 4.03 291 ILE A C 1
ATOM 2307 O O . ILE A 1 291 ? 5.230 48.858 25.792 1.00 4.82 291 ILE A O 1
ATOM 2312 N N . ALA A 1 292 ? 5.848 50.078 27.578 1.00 4.06 292 ALA A N 1
ATOM 2313 C CA . ALA A 1 292 ? 4.812 51.096 27.400 1.00 4.85 292 ALA A CA 1
ATOM 2314 C C . ALA A 1 292 ? 5.522 52.384 26.988 1.00 4.64 292 ALA A C 1
ATOM 2315 O O . ALA A 1 292 ? 6.747 52.402 26.887 1.00 5.13 292 ALA A O 1
ATOM 2317 N N . ASN A 1 293 ? 4.776 53.462 26.763 1.00 5.04 293 ASN A N 1
ATOM 2318 C CA . ASN A 1 293 ? 5.400 54.714 26.345 1.00 3.11 293 ASN A CA 1
ATOM 2319 C C . ASN A 1 293 ? 6.399 55.301 27.337 1.00 3.71 293 ASN A C 1
ATOM 2320 O O . ASN A 1 293 ? 7.518 55.645 26.963 1.00 5.96 293 ASN A O 1
ATOM 2325 N N . THR A 1 294 ? 6.008 55.408 28.602 1.00 3.12 294 THR A N 1
ATOM 2326 C CA . THR A 1 294 ? 6.894 55.999 29.604 1.00 4.14 294 THR A CA 1
ATOM 2327 C C . THR A 1 294 ? 7.435 55.024 30.639 1.00 4.53 294 THR A C 1
ATOM 2328 O O . THR A 1 294 ? 8.261 55.397 31.475 1.00 4.33 294 THR A O 1
ATOM 2332 N N . VAL A 1 295 ? 6.970 53.783 30.592 1.00 5.84 295 VAL A N 1
ATOM 2333 C CA . VAL A 1 295 ? 7.414 52.798 31.563 1.00 5.76 295 VAL A CA 1
ATOM 2334 C C . VAL A 1 295 ? 7.520 51.409 30.969 1.00 5.65 295 VAL A C 1
ATOM 2335 O O . VAL A 1 295 ? 6.938 51.111 29.928 1.00 6.01 295 VAL A O 1
ATOM 2339 N N . VAL A 1 296 ? 8.298 50.568 31.638 1.00 4.08 296 VAL A N 1
ATOM 2340 C CA . VAL A 1 296 ? 8.448 49.181 31.244 1.00 3.89 296 VAL A CA 1
ATOM 2341 C C . VAL A 1 296 ? 7.992 48.442 32.490 1.00 3.05 296 VAL A C 1
ATOM 2342 O O . VAL A 1 296 ? 8.507 48.680 33.584 1.00 3.59 296 VAL A O 1
ATOM 2346 N N . LEU A 1 297 ? 7.003 47.573 32.324 1.00 3.05 297 LEU A N 1
ATOM 2347 C CA . LEU A 1 297 ? 6.450 46.826 33.442 1.00 2.95 297 LEU A CA 1
ATOM 2348 C C . LEU A 1 297 ? 6.997 45.410 33.438 1.00 2.92 297 LEU A C 1
ATOM 2349 O O . LEU A 1 297 ? 6.780 44.648 32.500 1.00 3.23 297 LEU A O 1
ATOM 2354 N N . VAL A 1 298 ? 7.710 45.069 34.504 1.00 2.41 298 VAL A N 1
ATOM 2355 C CA . VAL A 1 298 ? 8.336 43.763 34.624 1.00 3.39 298 VAL A CA 1
ATOM 2356 C C . VAL A 1 298 ? 7.701 42.908 35.709 1.00 3.90 298 VAL A C 1
ATOM 2357 O O . VAL A 1 298 ? 7.483 43.369 36.830 1.00 3.92 298 VAL A O 1
ATOM 2361 N N . PRO A 1 299 ? 7.382 41.646 35.387 1.00 3.51 299 PRO A N 1
ATOM 2362 C CA . PRO A 1 299 ? 6.778 40.796 36.414 1.00 3.15 299 PRO A CA 1
ATOM 2363 C C . PRO A 1 299 ? 7.848 40.406 37.43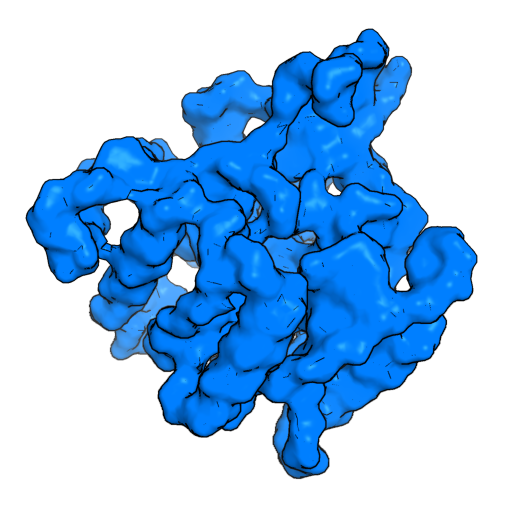4 1.00 4.29 299 PRO A C 1
ATOM 2364 O O . PRO A 1 299 ? 8.981 40.102 37.059 1.00 4.50 299 PRO A O 1
ATOM 2368 N N . THR A 1 300 ? 7.506 40.442 38.719 1.00 3.89 300 THR A N 1
ATOM 2369 C CA . THR A 1 300 ? 8.462 40.062 39.752 1.00 2.42 300 THR A CA 1
ATOM 2370 C C . THR A 1 300 ? 7.923 38.886 40.551 1.00 3.47 300 THR A C 1
ATOM 2371 O O . THR A 1 300 ? 6.706 38.686 40.644 1.00 2.34 300 THR A O 1
ATOM 2375 N N . TYR A 1 301 ? 8.835 38.106 41.125 1.00 4.18 301 TYR A N 1
ATOM 2376 C CA . TYR A 1 301 ? 8.454 36.908 41.858 1.00 4.53 301 TYR A CA 1
ATOM 2377 C C . TYR A 1 301 ? 9.047 36.743 43.248 1.00 5.41 301 TYR A C 1
ATOM 2378 O O . TYR A 1 301 ? 9.521 35.665 43.610 1.00 5.94 301 TYR A O 1
ATOM 2387 N N . ARG A 1 302 ? 9.005 37.822 44.021 1.00 5.14 302 ARG A N 1
ATOM 2388 C CA . ARG A 1 302 ? 9.492 37.827 45.394 1.00 5.14 302 ARG A CA 1
ATOM 2389 C C . ARG A 1 302 ? 10.826 37.119 45.622 1.00 5.24 302 ARG A C 1
ATOM 2390 O O . ARG A 1 302 ? 10.919 36.201 46.438 1.00 7.27 302 ARG A O 1
ATOM 2398 N N . CYS A 1 303 ? 11.861 37.542 44.908 1.00 5.16 303 CYS A N 1
ATOM 2399 C CA . CYS A 1 303 ? 13.179 36.946 45.085 1.00 5.49 303 CYS A CA 1
ATOM 2400 C C . CYS A 1 303 ? 14.244 37.986 44.756 1.00 4.77 303 CYS A C 1
ATOM 2401 O O . CYS A 1 303 ? 13.952 39.010 44.140 1.00 4.76 303 CYS A O 1
ATOM 2404 N N . PRO A 1 304 ? 15.498 37.740 45.163 1.00 4.00 304 PRO A N 1
ATOM 2405 C CA . PRO A 1 304 ? 16.581 38.690 44.898 1.00 5.02 304 PRO A CA 1
ATOM 2406 C C . PRO A 1 304 ? 16.920 38.933 43.434 1.00 5.50 304 PRO A C 1
ATOM 2407 O O . PRO A 1 304 ? 17.639 39.878 43.109 1.00 5.68 304 PRO A O 1
ATOM 2411 N N . ARG A 1 305 ? 16.410 38.091 42.543 1.00 4.43 305 ARG A N 1
ATOM 2412 C CA . ARG A 1 305 ? 16.691 38.287 41.130 1.00 5.99 305 ARG A CA 1
ATOM 2413 C C . ARG A 1 305 ? 15.778 39.343 40.511 1.00 6.14 305 ARG A C 1
ATOM 2414 O O . ARG A 1 305 ? 16.041 39.811 39.403 1.00 5.07 305 ARG A O 1
ATOM 2422 N N . ASP A 1 306 ? 14.717 39.731 41.223 1.00 3.87 306 ASP A N 1
ATOM 2423 C CA . ASP A 1 306 ? 13.787 40.739 40.699 1.00 3.44 306 ASP A CA 1
ATOM 2424 C C . ASP A 1 306 ? 14.500 42.052 40.384 1.00 4.14 306 ASP A C 1
ATOM 2425 O O . ASP A 1 306 ? 14.377 42.586 39.282 1.00 3.58 306 ASP A O 1
ATOM 2430 N N . GLN A 1 307 ? 15.238 42.577 41.358 1.00 4.07 307 GLN A N 1
ATOM 2431 C CA . GLN A 1 307 ? 15.940 43.840 41.164 1.00 5.15 307 GLN A CA 1
ATOM 2432 C C . GLN A 1 307 ? 16.996 43.739 40.069 1.00 4.90 307 GLN A C 1
ATOM 2433 O O . GLN A 1 307 ? 17.256 44.711 39.362 1.00 4.26 307 GLN A O 1
ATOM 2439 N N . GLN A 1 308 ? 17.602 42.564 39.925 1.00 4.96 308 GLN A N 1
ATOM 2440 C CA . GLN A 1 308 ? 18.618 42.356 38.899 1.00 5.59 308 GLN A CA 1
ATOM 2441 C C . GLN A 1 308 ? 18.004 42.477 37.510 1.00 4.88 308 GLN A C 1
ATOM 2442 O O . GLN A 1 308 ? 18.580 43.114 36.623 1.00 5.30 308 GLN A O 1
ATOM 2448 N N . ALA A 1 309 ? 16.834 41.872 37.324 1.00 5.23 309 ALA A N 1
ATOM 2449 C CA . ALA A 1 309 ? 16.148 41.934 36.036 1.00 4.93 309 ALA A CA 1
ATOM 2450 C C . ALA A 1 309 ? 15.715 43.366 35.740 1.00 5.02 309 ALA A C 1
ATOM 2451 O O . ALA A 1 309 ? 15.845 43.848 34.616 1.00 3.81 309 ALA A O 1
ATOM 2453 N N . ILE A 1 310 ? 15.201 44.048 36.756 1.00 4.61 310 ILE A N 1
ATOM 2454 C CA . ILE A 1 310 ? 14.765 45.429 36.587 1.00 4.65 310 ILE A CA 1
ATOM 2455 C C . ILE A 1 310 ? 15.933 46.335 36.183 1.00 4.34 310 ILE A C 1
ATOM 2456 O O . ILE A 1 310 ? 15.799 47.149 35.269 1.00 4.22 310 ILE A O 1
ATOM 2461 N N . ASP A 1 311 ? 17.075 46.192 36.851 1.00 4.88 311 ASP A N 1
ATOM 2462 C CA . ASP A 1 311 ? 18.233 47.019 36.530 1.00 5.51 311 ASP A CA 1
ATOM 2463 C C . ASP A 1 311 ? 18.716 46.791 35.103 1.00 4.48 311 ASP A C 1
ATOM 2464 O O . ASP A 1 311 ? 19.077 47.739 34.405 1.00 4.64 311 ASP A O 1
ATOM 2469 N N . ILE A 1 312 ? 18.732 45.535 34.671 1.00 3.50 312 ILE A N 1
ATOM 2470 C CA . ILE A 1 312 ? 19.165 45.218 33.317 1.00 4.45 312 ILE A CA 1
ATOM 2471 C C . ILE A 1 312 ? 18.206 45.839 32.305 1.00 4.32 312 ILE A C 1
ATOM 2472 O O . ILE A 1 312 ? 18.638 46.450 31.330 1.00 4.10 312 ILE A O 1
ATOM 2477 N N . LEU A 1 313 ? 16.907 45.704 32.543 1.00 4.39 313 LEU A N 1
ATOM 2478 C CA . LEU A 1 313 ? 15.933 46.283 31.628 1.00 3.65 313 LEU A CA 1
ATOM 2479 C C . LEU A 1 313 ? 15.977 47.812 31.670 1.00 4.10 313 LEU A C 1
ATOM 2480 O O . LEU A 1 313 ? 15.698 48.476 30.671 1.00 3.45 313 LEU A O 1
ATOM 2485 N N . GLN A 1 314 ? 16.342 48.375 32.819 1.00 3.43 314 GLN A N 1
ATOM 2486 C CA . GLN A 1 314 ? 16.435 49.826 32.928 1.00 3.47 314 GLN A CA 1
ATOM 2487 C C . GLN A 1 314 ? 17.587 50.304 32.041 1.00 5.17 314 GLN A C 1
ATOM 2488 O O . GLN A 1 314 ? 17.542 51.400 31.476 1.00 5.73 314 GLN A O 1
ATOM 2494 N N . GLN A 1 315 ? 18.619 49.471 31.925 1.00 5.34 315 GLN A N 1
ATOM 2495 C CA . GLN A 1 315 ? 19.773 49.784 31.082 1.00 5.71 315 GLN A CA 1
ATOM 2496 C C . GLN A 1 315 ? 19.351 49.740 29.611 1.00 6.06 315 GLN A C 1
ATOM 2497 O O . GLN A 1 315 ? 19.801 50.554 28.800 1.00 8.42 315 GLN A O 1
ATOM 2503 N N . CYS A 1 316 ? 18.477 48.794 29.274 1.00 6.68 316 CYS A N 1
ATOM 2504 C CA . CYS A 1 316 ? 17.990 48.652 27.903 1.00 4.93 316 CYS A CA 1
ATOM 2505 C C . CYS A 1 316 ? 17.031 49.769 27.492 1.00 6.18 316 CYS A C 1
ATOM 2506 O O . CYS A 1 316 ? 16.929 50.101 26.310 1.00 6.69 316 CYS A O 1
ATOM 2509 N N . PHE A 1 317 ? 16.323 50.334 28.466 1.00 5.42 317 PHE A N 1
ATOM 2510 C CA . PHE A 1 317 ? 15.366 51.411 28.206 1.00 5.38 317 PHE A CA 1
ATOM 2511 C C . PHE A 1 317 ? 15.644 52.569 29.159 1.00 5.82 317 PHE A C 1
ATOM 2512 O O . PHE A 1 317 ? 14.856 52.847 30.060 1.00 5.89 317 PHE A O 1
ATOM 2520 N N . PRO A 1 318 ? 16.763 53.277 28.953 1.00 8.17 318 PRO A N 1
ATOM 2521 C CA . PRO A 1 318 ? 17.151 54.405 29.805 1.00 9.43 318 PRO A CA 1
ATOM 2522 C C . PRO A 1 318 ? 16.202 55.602 29.821 1.00 10.45 318 PRO A C 1
ATOM 2523 O O . PRO A 1 318 ? 16.225 56.403 30.757 1.00 11.24 318 PRO A O 1
ATOM 2527 N N . LYS A 1 319 ? 15.368 55.718 28.793 1.00 10.67 319 LYS A N 1
ATOM 2528 C CA . LYS A 1 319 ? 14.427 56.829 28.695 1.00 11.77 319 LYS A CA 1
ATOM 2529 C C . LYS A 1 319 ? 13.079 56.538 29.355 1.00 11.00 319 LYS A C 1
ATOM 2530 O O . LYS A 1 319 ? 12.204 57.403 29.400 1.00 12.27 319 LYS A O 1
ATOM 2536 N N . ARG A 1 320 ? 12.920 55.327 29.883 1.00 8.77 320 ARG A N 1
ATOM 2537 C CA . ARG A 1 320 ? 11.670 54.930 30.524 1.00 7.07 320 ARG A CA 1
ATOM 2538 C C . ARG A 1 320 ? 11.882 54.555 31.988 1.00 7.85 320 ARG A C 1
ATOM 2539 O O . ARG A 1 320 ? 13.014 54.362 32.430 1.00 6.87 320 ARG A O 1
ATOM 2547 N N . GLU A 1 321 ? 10.795 54.466 32.749 1.00 6.64 321 GLU A N 1
ATOM 2548 C CA . GLU A 1 321 ? 10.911 54.060 34.145 1.00 7.81 321 GLU A CA 1
ATOM 2549 C C . GLU A 1 321 ? 10.541 52.584 34.234 1.00 7.55 321 GLU A C 1
ATOM 2550 O O . GLU A 1 321 ? 9.408 52.208 33.929 1.00 7.85 321 GLU A O 1
ATOM 2556 N N . VAL A 1 322 ? 11.488 51.749 34.647 1.00 6.11 322 VAL A N 1
ATOM 2557 C CA . VAL A 1 322 ? 11.227 50.317 34.768 1.00 6.81 322 VAL A CA 1
ATOM 2558 C C . VAL A 1 322 ? 10.602 50.023 36.128 1.00 5.17 322 VAL A C 1
ATOM 2559 O O . VAL A 1 322 ? 11.230 50.222 37.168 1.00 8.73 322 VAL A O 1
ATOM 2563 N N . VAL A 1 323 ? 9.359 49.549 36.105 1.00 6.02 323 VAL A N 1
ATOM 2564 C CA . VAL A 1 323 ? 8.606 49.255 37.324 1.00 5.79 323 VAL A CA 1
ATOM 2565 C C . VAL A 1 323 ? 8.215 47.789 37.448 1.00 5.96 323 VAL A C 1
ATOM 2566 O O . VAL A 1 323 ? 7.736 47.183 36.491 1.00 5.13 323 VAL A O 1
ATOM 2570 N N . GLY A 1 324 ? 8.411 47.229 38.636 1.00 4.82 324 GLY A N 1
ATOM 2571 C CA . GLY A 1 324 ? 8.051 45.846 38.857 1.00 5.63 324 GLY A CA 1
ATOM 2572 C C . GLY A 1 324 ? 6.625 45.707 39.356 1.00 4.90 324 GLY A C 1
ATOM 2573 O O . GLY A 1 324 ? 6.097 46.594 40.029 1.00 5.51 324 GLY A O 1
ATOM 2574 N N . ILE A 1 325 ? 5.991 44.599 38.996 1.00 4.73 325 ILE A N 1
ATOM 2575 C CA . ILE A 1 325 ? 4.632 44.300 39.433 1.00 4.45 325 ILE A CA 1
ATOM 2576 C C . ILE A 1 325 ? 4.675 42.848 39.890 1.00 5.53 325 ILE A C 1
ATOM 2577 O O . ILE A 1 325 ? 5.024 41.960 39.113 1.00 4.00 325 ILE A O 1
ATOM 2582 N N . ASP A 1 326 ? 4.348 42.614 41.158 1.00 5.01 326 ASP A N 1
ATOM 2583 C CA . ASP A 1 326 ? 4.370 41.264 41.705 1.00 5.00 326 ASP A CA 1
ATOM 2584 C C . ASP A 1 326 ? 3.367 40.375 40.992 1.00 3.92 326 ASP A C 1
ATOM 2585 O O . ASP A 1 326 ? 2.159 40.622 41.032 1.00 5.39 326 ASP A O 1
ATOM 2590 N N . CYS A 1 327 ? 3.880 39.340 40.336 1.00 2.81 327 CYS A N 1
ATOM 2591 C CA . CYS A 1 327 ? 3.039 38.413 39.594 1.00 3.79 327 CYS A CA 1
ATOM 2592 C C . CYS A 1 327 ? 3.023 37.019 40.207 1.00 3.24 327 CYS A C 1
ATOM 2593 O O . CYS A 1 327 ? 2.724 36.035 39.529 1.00 2.85 327 CYS A O 1
ATOM 2596 N N . SER A 1 328 ? 3.335 36.946 41.496 1.00 4.53 328 SER A N 1
ATOM 2597 C CA . SER A 1 328 ? 3.353 35.676 42.210 1.00 5.15 328 SER A CA 1
ATOM 2598 C C . SER A 1 328 ? 2.023 34.939 42.079 1.00 5.81 328 SER A C 1
ATOM 2599 O O . SER A 1 328 ? 1.992 33.712 41.997 1.00 5.81 328 SER A O 1
ATOM 2602 N N . ASP A 1 329 ? 0.924 35.686 42.069 1.00 6.00 329 ASP A N 1
ATOM 2603 C CA . ASP A 1 329 ? -0.387 35.070 41.930 1.00 6.39 329 ASP A CA 1
ATOM 2604 C C . ASP A 1 329 ? -0.848 35.051 40.481 1.00 5.69 329 ASP A C 1
ATOM 2605 O O . ASP A 1 329 ? -1.498 34.102 40.044 1.00 5.95 329 ASP A O 1
ATOM 2610 N N . LEU A 1 330 ? -0.520 36.095 39.730 1.00 4.99 330 LEU A N 1
ATOM 2611 C CA . LEU A 1 330 ? -0.931 36.144 38.335 1.00 4.95 330 LEU A CA 1
ATOM 2612 C C . LEU A 1 330 ? -0.385 34.955 37.552 1.00 5.15 330 LEU A C 1
ATOM 2613 O O . LEU A 1 330 ? -1.099 34.353 36.749 1.00 4.25 330 LEU A O 1
ATOM 2618 N N . ILE A 1 331 ? 0.876 34.611 37.804 1.00 5.28 331 ILE A N 1
ATOM 2619 C CA . ILE A 1 331 ? 1.544 33.519 37.099 1.00 5.09 331 ILE A CA 1
ATOM 2620 C C . ILE A 1 331 ? 0.877 32.143 37.221 1.00 4.85 331 ILE A C 1
ATOM 2621 O O . ILE A 1 331 ? 1.188 31.228 36.456 1.00 5.80 331 ILE A O 1
ATOM 2626 N N . TRP A 1 332 ? -0.036 31.996 38.177 1.00 5.09 332 TRP A N 1
ATOM 2627 C CA . TRP A 1 332 ? -0.756 30.735 38.349 1.00 4.98 332 TRP A CA 1
ATOM 2628 C C . TRP A 1 332 ? -1.640 30.556 37.112 1.00 4.64 332 TRP A C 1
ATOM 2629 O O . TRP A 1 332 ? -2.093 29.453 36.810 1.00 4.60 332 TRP A O 1
ATOM 2640 N N . GLY A 1 333 ? -1.868 31.658 36.397 1.00 4.25 333 GLY A N 1
ATOM 2641 C CA . GLY A 1 333 ? -2.664 31.621 35.180 1.00 6.84 333 GLY A CA 1
ATOM 2642 C C . GLY A 1 333 ? -1.810 31.154 34.010 1.00 4.66 333 GLY A C 1
ATOM 2643 O O . GLY A 1 333 ? -2.307 30.967 32.896 1.00 7.60 333 GLY A O 1
ATOM 2644 N N . LEU A 1 334 ? -0.515 30.984 34.281 1.00 5.98 334 LEU A N 1
ATOM 2645 C CA . LEU A 1 334 ? 0.477 30.514 33.316 1.00 4.81 334 LEU A CA 1
ATOM 2646 C C . LEU A 1 334 ? 0.934 31.568 32.305 1.00 4.99 334 LEU A C 1
ATOM 2647 O O . LEU A 1 334 ? 1.442 31.245 31.228 1.00 6.05 334 LEU A O 1
ATOM 2652 N N . GLY A 1 335 ? 0.757 32.831 32.679 1.00 3.76 335 GLY A N 1
ATOM 2653 C CA . GLY A 1 335 ? 1.158 33.953 31.847 1.00 4.25 335 GLY A CA 1
ATOM 2654 C C . GLY A 1 335 ? 1.302 35.159 32.759 1.00 3.71 335 GLY A C 1
ATOM 2655 O O . GLY A 1 335 ? 0.743 35.159 33.858 1.00 4.83 335 GLY A O 1
ATOM 2656 N N . ALA A 1 336 ? 2.041 36.178 32.324 1.00 3.83 336 ALA A N 1
ATOM 2657 C CA . ALA A 1 336 ? 2.238 37.374 33.141 1.00 2.97 336 ALA A CA 1
ATOM 2658 C C . ALA A 1 336 ? 1.922 38.685 32.409 1.00 3.59 336 ALA A C 1
ATOM 2659 O O . ALA A 1 336 ? 1.042 38.723 31.549 1.00 3.69 336 ALA A O 1
ATOM 2661 N N . ILE A 1 337 ? 2.645 39.754 32.744 1.00 3.25 337 ILE A N 1
ATOM 2662 C CA . ILE A 1 337 ? 2.394 41.069 32.151 1.00 3.69 337 ILE A CA 1
ATOM 2663 C C . ILE A 1 337 ? 2.326 41.124 30.626 1.00 3.15 337 ILE A C 1
ATOM 2664 O O . ILE A 1 337 ? 1.373 41.672 30.071 1.00 3.02 337 ILE A O 1
ATOM 2669 N N . HIS A 1 338 ? 3.320 40.573 29.938 1.00 3.13 338 HIS A N 1
ATOM 2670 C CA . HIS A 1 338 ? 3.287 40.619 28.478 1.00 2.97 338 HIS A CA 1
ATOM 2671 C C . HIS A 1 338 ? 2.092 39.855 27.922 1.00 2.69 338 HIS A C 1
ATOM 2672 O O . HIS A 1 338 ? 1.478 40.271 26.937 1.00 3.90 338 HIS A O 1
ATOM 2679 N N . CYS A 1 339 ? 1.752 38.743 28.566 1.00 3.23 339 CYS A N 1
ATOM 2680 C CA . CYS A 1 339 ? 0.638 37.910 28.127 1.00 3.15 339 CYS A CA 1
ATOM 2681 C C . CYS A 1 339 ? -0.731 38.569 28.249 1.00 3.93 339 CYS A C 1
ATOM 2682 O O . CYS A 1 339 ? -1.631 38.272 27.470 1.00 5.02 339 CYS A O 1
ATOM 2685 N N . VAL A 1 340 ? -0.897 39.463 29.217 1.00 3.41 340 VAL A N 1
ATOM 2686 C CA . VAL A 1 340 ? -2.198 40.099 29.409 1.00 4.14 340 VAL A CA 1
ATOM 2687 C C . VAL A 1 340 ? -2.344 41.469 28.755 1.00 4.78 340 VAL A C 1
ATOM 2688 O O . VAL A 1 340 ? -3.359 42.145 28.929 1.00 7.28 340 VAL A O 1
ATOM 2692 N N . THR A 1 341 ? -1.344 41.867 27.982 1.00 3.70 341 THR A N 1
ATOM 2693 C CA . THR A 1 341 ? -1.370 43.168 27.324 1.00 3.66 341 THR A CA 1
ATOM 2694 C C . THR A 1 341 ? -1.191 43.081 25.818 1.00 3.19 341 THR A C 1
ATOM 2695 O O . THR A 1 341 ? -0.762 42.062 25.288 1.00 2.82 341 THR A O 1
ATOM 2699 N N . HIS A 1 342 ? -1.560 44.156 25.134 1.00 3.39 342 HIS A N 1
ATOM 2700 C CA . HIS A 1 342 ? -1.324 44.269 23.706 1.00 3.91 342 HIS A CA 1
ATOM 2701 C C . HIS A 1 342 ? -1.349 45.735 23.370 1.00 4.78 342 HIS A C 1
ATOM 2702 O O . HIS A 1 342 ? -2.342 46.432 23.586 1.00 4.62 342 HIS A O 1
ATOM 2709 N N . GLU A 1 343 ? -0.228 46.207 22.856 1.00 4.24 343 GLU A N 1
ATOM 2710 C CA . GLU A 1 343 ? -0.118 47.598 22.504 1.00 3.00 343 GLU A CA 1
ATOM 2711 C C . GLU A 1 343 ? -0.932 47.940 21.271 1.00 3.45 343 GLU A C 1
ATOM 2712 O O . GLU A 1 343 ? -1.298 47.071 20.476 1.00 4.50 343 GLU A O 1
ATOM 2718 N N . GLU A 1 344 ? -1.237 49.223 21.149 1.00 4.31 344 GLU A N 1
ATOM 2719 C CA . GLU A 1 344 ? -1.920 49.746 19.981 1.00 4.43 344 GLU A CA 1
ATOM 2720 C C . GLU A 1 344 ? -0.949 50.815 19.512 1.00 6.03 344 GLU A C 1
ATOM 2721 O O . GLU A 1 344 ? -0.835 51.868 20.134 1.00 5.55 344 GLU A O 1
ATOM 2727 N N . PRO A 1 345 ? -0.204 50.546 18.437 1.00 6.52 345 PRO A N 1
ATOM 2728 C CA . PRO A 1 345 ? 0.739 51.563 17.964 1.00 6.57 345 PRO A CA 1
ATOM 2729 C C . PRO A 1 345 ? 0.023 52.809 17.442 1.00 6.63 345 PRO A C 1
ATOM 2730 O O . PRO A 1 345 ? -1.095 52.722 16.935 1.00 8.03 345 PRO A O 1
ATOM 2734 N N . ALA A 1 346 ? 0.664 53.965 17.583 1.00 7.76 346 ALA A N 1
ATOM 2735 C CA . ALA A 1 346 ? 0.100 55.229 17.111 1.00 9.99 346 ALA A CA 1
ATOM 2736 C C . ALA A 1 346 ? 0.642 55.548 15.723 1.00 12.70 346 ALA A C 1
ATOM 2737 O O . ALA A 1 346 ? 1.838 55.797 15.568 1.00 17.98 346 ALA A O 1
ATOM 2747 N N . LEU A 1 348 ? 1.189 57.980 12.722 1.00 11.00 348 LEU A N 1
ATOM 2748 C CA . LEU A 1 348 ? 1.156 59.390 12.357 1.00 11.24 348 LEU A CA 1
ATOM 2749 C C . LEU A 1 348 ? 0.558 59.469 10.951 1.00 11.94 348 LEU A C 1
ATOM 2750 O O . LEU A 1 348 ? 1.041 58.813 10.026 1.00 10.88 348 LEU A O 1
ATOM 2755 N N . GLU A 1 349 ? -0.500 60.262 10.805 1.00 11.50 349 GLU A N 1
ATOM 2756 C CA . GLU A 1 349 ? -1.198 60.417 9.531 1.00 12.70 349 GLU A CA 1
ATOM 2757 C C . GLU A 1 349 ? -0.399 61.121 8.438 1.00 11.80 349 GLU A C 1
ATOM 2758 O O . GLU A 1 349 ? -0.610 60.871 7.249 1.00 12.65 349 GLU A O 1
ATOM 2764 N N . HIS A 1 350 ? 0.510 62.005 8.832 1.00 10.56 350 HIS A N 1
ATOM 2765 C CA . HIS A 1 350 ? 1.321 62.739 7.862 1.00 9.00 350 HIS A CA 1
ATOM 2766 C C . HIS A 1 350 ? 2.713 62.124 7.761 1.00 10.76 350 HIS A C 1
ATOM 2767 O O . HIS A 1 350 ? 3.655 62.558 8.427 1.00 9.91 350 HIS A O 1
ATOM 2774 N N . HIS A 1 351 ? 2.819 61.107 6.908 1.00 12.15 351 HIS A N 1
ATOM 2775 C CA . HIS A 1 351 ? 4.060 60.369 6.691 1.00 14.32 351 HIS A CA 1
ATOM 2776 C C . HIS A 1 351 ? 5.228 61.209 6.179 1.00 14.49 351 HIS A C 1
ATOM 2777 O O . HIS A 1 351 ? 6.376 60.969 6.553 1.00 16.07 351 HIS A O 1
ATOM 2784 N N . HIS A 1 352 ? 4.947 62.184 5.322 1.00 11.94 352 HIS A N 1
ATOM 2785 C CA . HIS A 1 352 ? 6.013 63.027 4.791 1.00 12.24 352 HIS A CA 1
ATOM 2786 C C . HIS A 1 352 ? 6.616 63.907 5.876 1.00 11.50 352 HIS A C 1
ATOM 2787 O O . HIS A 1 352 ? 7.758 64.349 5.760 1.00 12.78 352 HIS A O 1
ATOM 2794 N N . HIS A 1 353 ? 5.842 64.159 6.926 1.00 11.76 353 HIS A N 1
ATOM 2795 C CA . HIS A 1 353 ? 6.297 64.983 8.039 1.00 12.66 353 HIS A CA 1
ATOM 2796 C C . HIS A 1 353 ? 7.073 64.146 9.049 1.00 14.84 353 HIS A C 1
ATOM 2797 O O . HIS A 1 353 ? 7.921 64.665 9.775 1.00 16.02 353 HIS A O 1
ATOM 2804 N N . HIS A 1 354 ? 6.775 62.851 9.099 1.00 17.15 354 HIS A N 1
ATOM 2805 C CA . HIS A 1 354 ? 7.459 61.949 10.023 1.00 19.90 354 HIS A CA 1
ATOM 2806 C C . HIS A 1 354 ? 7.823 60.639 9.333 1.00 22.10 354 HIS A C 1
ATOM 2807 O O . HIS A 1 354 ? 9.034 60.373 9.176 1.00 23.48 354 HIS A O 1
#